Protein AF-A0A6B3GRC2-F1 (afdb_monomer_lite)

Foldseek 3Di:
DPDLDALQNCLVVVLVVVLVVVLVVPPLPPPDDDPVVSVVVSVVSSVVQVPDPVSVVVSCVVRNQDALLLVLLQLLPLVSVCVVCPVNDDSVRSNVSSPVSPQADNVRDGDDDPVVVLSNLVSCSRNDDRPDPPPPPPCPPCVVPDDCPVVDDPPDQPPVNVVVVVVVVLLADQAEEAEQLLADDLSNLVSVLVRDVNHHYHYYHDVVPHPDPDSPSSVVSNCVSPDDDDDDDDDDDDDPPDDD

pLDDT: mean 82.08, std 15.94, range [36.19, 97.0]

Sequence (244 aa):
LGGTAPVNLLRPRARKLLLDALWSKSSGRGRYTDPELIAELRSSFDEDVSTETPFLEFLDAWWPELTPRRVLAAMADERRLGRWSRRILNQGETRRLARSLKRLDAEGNGPLSVHDVALLDELQALLGTPNRPKRKREADPLDQLTGLEELMPQREETQWERAERLAAERTEYAHVIVDEAQDLTPMQWRMVGRRGRHATWTIVGDPAQSSWSDPDEAAAARDEALGSRPRRRFTLTVNYRNPA

Radius of gyration: 26.16 Å; chains: 1; bounding box: 57×46×80 Å

Secondary structure (DSSP, 8-state):
--S---GGGGHHHHHHHHHHHHHHHTT-TTT---HHHHHHHHHHHHHHHHH-HHHHHHHHHHSPPP-HHHHHHHTTSHHHHHHHTTTTS-HHHHHHHHHHHTTS-TTS-SPPPHHHHHHHHHHHHHH----PPP------TTTTS-S-TTTS------HHHHHHHHHHH----SEEEESSGGG--HHHHHHHHHH-TT-EEEE---GGG--SS-HHHHHHHHHHHHTT------------SS--

Structure (mmCIF, N/CA/C/O backbone):
data_AF-A0A6B3GRC2-F1
#
_entry.id   AF-A0A6B3GRC2-F1
#
loop_
_atom_site.group_PDB
_atom_site.id
_atom_site.type_symbol
_atom_site.label_atom_id
_atom_site.label_alt_id
_atom_site.label_comp_id
_atom_site.label_asym_id
_atom_site.label_entity_id
_atom_site.label_seq_id
_atom_site.pdbx_PDB_ins_code
_atom_site.Cartn_x
_atom_site.Cartn_y
_atom_site.Cartn_z
_atom_site.occupancy
_atom_site.B_iso_or_equiv
_atom_site.auth_seq_id
_atom_site.auth_comp_id
_atom_site.auth_asym_id
_atom_site.auth_atom_id
_atom_site.pdbx_PDB_model_num
ATOM 1 N N . LEU A 1 1 ? -15.995 12.902 4.299 1.00 40.06 1 LEU A N 1
ATOM 2 C CA . LEU A 1 1 ? -14.673 12.409 4.758 1.00 40.06 1 LEU A CA 1
ATOM 3 C C . LEU A 1 1 ? -13.681 12.450 3.589 1.00 40.06 1 LEU A C 1
ATOM 5 O O . LEU A 1 1 ? -13.142 11.427 3.197 1.00 40.06 1 LEU A O 1
ATOM 9 N N . GLY A 1 2 ? -13.500 13.630 2.984 1.00 36.19 2 GLY A N 1
ATOM 10 C CA . GLY A 1 2 ? -12.558 13.847 1.884 1.00 36.19 2 GLY A CA 1
ATOM 11 C C . GLY A 1 2 ? -11.273 14.425 2.454 1.00 36.19 2 GLY A C 1
ATOM 12 O O . GLY A 1 2 ? -11.211 15.608 2.761 1.00 36.19 2 GLY A O 1
ATOM 13 N N . GLY A 1 3 ? -10.296 13.564 2.689 1.00 42.50 3 GLY A N 1
ATOM 14 C CA . GLY A 1 3 ? -8.992 13.924 3.225 1.00 42.50 3 GLY A CA 1
ATOM 15 C C . GLY A 1 3 ? -8.210 12.640 3.417 1.00 42.50 3 GLY A C 1
ATOM 16 O O . GLY A 1 3 ? -8.618 11.794 4.207 1.00 42.50 3 GLY A O 1
ATOM 17 N N . THR A 1 4 ? -7.137 12.478 2.649 1.00 60.50 4 THR A N 1
ATOM 18 C CA . THR A 1 4 ? -6.233 11.319 2.571 1.00 60.50 4 THR A CA 1
ATOM 19 C C . THR A 1 4 ? -5.402 11.148 3.847 1.00 60.50 4 THR A C 1
ATOM 21 O O . THR A 1 4 ? -4.180 11.054 3.803 1.00 60.50 4 THR A O 1
ATOM 24 N N . ALA A 1 5 ? -6.049 11.192 5.010 1.00 63.53 5 ALA A N 1
ATOM 25 C CA . ALA A 1 5 ? -5.417 10.887 6.278 1.00 63.53 5 ALA A CA 1
ATOM 26 C C . ALA A 1 5 ? -5.331 9.358 6.416 1.00 63.53 5 ALA A C 1
ATOM 28 O O . ALA A 1 5 ? -6.357 8.689 6.256 1.00 63.53 5 ALA A O 1
ATOM 29 N N . PRO A 1 6 ? -4.144 8.805 6.710 1.00 75.06 6 PRO A N 1
ATOM 30 C CA . PRO A 1 6 ? -3.978 7.374 6.899 1.00 75.06 6 PRO A CA 1
ATOM 31 C C . PRO A 1 6 ? -4.922 6.807 7.964 1.00 75.06 6 PRO A C 1
ATOM 33 O O . PRO A 1 6 ? -5.158 7.439 8.998 1.00 75.06 6 PRO A O 1
ATOM 36 N N . VAL A 1 7 ? -5.455 5.608 7.719 1.00 79.94 7 VAL A N 1
ATOM 37 C CA . VAL A 1 7 ? -6.526 4.997 8.534 1.00 79.94 7 VAL A CA 1
ATOM 38 C C . VAL A 1 7 ? -6.147 4.888 10.015 1.00 79.94 7 VAL A C 1
ATOM 40 O O . VAL A 1 7 ? -6.954 5.214 10.889 1.00 79.94 7 VAL A O 1
ATOM 43 N N . ASN A 1 8 ?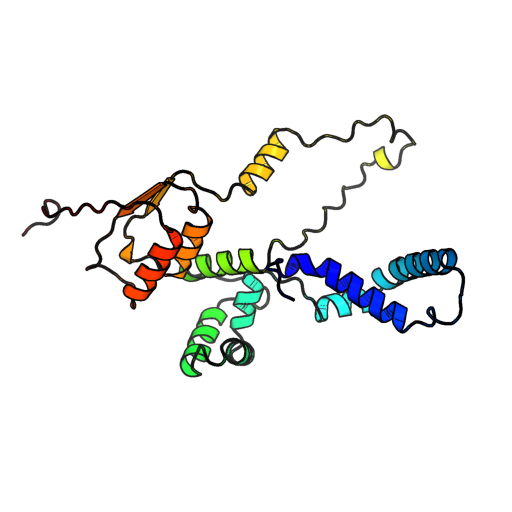 -4.909 4.492 10.316 1.00 80.62 8 ASN A N 1
ATOM 44 C CA . ASN A 1 8 ? -4.446 4.338 11.695 1.00 80.62 8 ASN A CA 1
ATOM 45 C C . ASN A 1 8 ? -4.304 5.689 12.415 1.00 80.62 8 ASN A C 1
ATOM 47 O O . ASN A 1 8 ? -4.577 5.782 13.611 1.00 80.62 8 ASN A O 1
ATOM 51 N N . LEU A 1 9 ? -3.971 6.762 11.690 1.00 76.88 9 LEU A N 1
ATOM 52 C CA . LEU A 1 9 ? -3.858 8.112 12.258 1.00 76.88 9 LEU A CA 1
ATOM 53 C C . LEU A 1 9 ? -5.219 8.722 12.625 1.00 76.88 9 LEU A C 1
ATOM 55 O O . LEU A 1 9 ? -5.281 9.711 13.355 1.00 76.88 9 LEU A O 1
ATOM 59 N N . LEU A 1 10 ? -6.322 8.135 12.154 1.00 83.19 10 LEU A N 1
ATOM 60 C CA . LEU A 1 10 ? -7.673 8.564 12.507 1.00 83.19 10 LEU A CA 1
ATOM 61 C C . LEU A 1 10 ? -8.184 7.943 13.812 1.00 83.19 10 LEU A C 1
ATOM 63 O O . LEU A 1 10 ? -9.172 8.440 14.352 1.00 83.19 10 LEU A O 1
ATOM 67 N N . ARG A 1 11 ? -7.509 6.931 14.374 1.00 82.62 11 ARG A N 1
ATOM 68 C CA . ARG A 1 11 ? -7.945 6.263 15.612 1.00 82.62 11 ARG A CA 1
ATOM 69 C C . ARG A 1 11 ? -8.095 7.221 16.811 1.00 82.62 11 ARG A C 1
ATOM 71 O O . ARG A 1 11 ? -9.126 7.146 17.478 1.00 82.62 11 ARG A O 1
ATOM 78 N N . PRO A 1 12 ? -7.185 8.185 17.072 1.00 83.94 12 PRO A N 1
ATOM 79 C CA . PRO A 1 12 ? -7.397 9.187 18.124 1.00 83.94 12 PRO A CA 1
ATOM 80 C C . PRO A 1 12 ? -8.629 10.072 17.883 1.00 83.94 12 PRO A C 1
ATOM 82 O O . PRO A 1 12 ? -9.329 10.436 18.826 1.00 83.94 12 PRO A O 1
ATOM 85 N N . ARG A 1 13 ? -8.941 10.388 16.617 1.00 85.25 13 ARG A N 1
ATOM 86 C CA . ARG A 1 13 ? -10.167 11.125 16.266 1.00 85.25 13 ARG A CA 1
ATOM 87 C C . ARG A 1 13 ? -11.411 10.270 16.490 1.00 85.25 13 ARG A C 1
ATOM 89 O O . ARG A 1 13 ? -12.391 10.782 17.016 1.00 85.25 13 ARG A O 1
ATOM 96 N N . ALA A 1 14 ? -11.362 8.985 16.139 1.00 86.31 14 ALA A N 1
ATOM 97 C CA . ALA A 1 14 ? -12.436 8.033 16.407 1.00 86.31 14 ALA A CA 1
ATOM 98 C C . ALA A 1 14 ? -12.705 7.901 17.918 1.00 86.31 14 ALA A C 1
ATOM 100 O O . ALA A 1 14 ? -13.857 7.995 18.335 1.00 86.31 14 ALA A O 1
ATOM 101 N N . ARG A 1 15 ? -11.647 7.803 18.741 1.00 87.81 15 ARG A N 1
ATOM 102 C CA . ARG A 1 15 ? -11.737 7.827 20.213 1.00 87.81 15 ARG A CA 1
ATOM 103 C C . ARG A 1 15 ? -12.457 9.082 20.710 1.00 87.81 15 ARG A C 1
ATOM 105 O O . ARG A 1 15 ? -13.411 8.964 21.470 1.00 87.81 15 ARG A O 1
ATOM 112 N N . LYS A 1 16 ? -12.048 10.267 20.241 1.00 87.19 16 LYS A N 1
ATOM 113 C CA . LYS A 1 16 ? -12.686 11.538 20.617 1.00 87.19 16 LYS A CA 1
ATOM 114 C C . LYS A 1 16 ? -14.167 11.589 20.223 1.00 87.19 16 LYS A C 1
ATOM 116 O O . LYS A 1 16 ? -14.993 11.991 21.027 1.00 87.19 16 LYS A O 1
ATOM 121 N N . LEU A 1 17 ? -14.518 11.142 19.015 1.00 89.06 17 LEU A N 1
ATOM 122 C CA . LEU A 1 17 ? -15.912 11.119 18.556 1.00 89.06 17 LEU A CA 1
ATOM 123 C C . LEU A 1 17 ? -16.797 10.184 19.391 1.00 89.06 17 LEU A C 1
ATOM 125 O O . LEU A 1 17 ? -17.964 10.499 19.615 1.00 89.06 17 LEU A O 1
ATOM 129 N N . LEU A 1 18 ? -16.259 9.050 19.849 1.00 90.00 18 LEU A N 1
ATOM 130 C CA . LEU A 1 18 ? -16.986 8.158 20.752 1.00 90.00 18 LEU A CA 1
ATOM 131 C C . LEU A 1 18 ? -17.213 8.794 22.119 1.00 90.00 18 LEU A C 1
ATOM 133 O O . LEU A 1 18 ? -18.334 8.736 22.613 1.00 90.00 18 LEU A O 1
ATOM 137 N N . LEU A 1 19 ? -16.193 9.431 22.697 1.00 89.69 19 LEU A N 1
ATOM 138 C CA . LEU A 1 19 ? -16.334 10.157 23.962 1.00 89.69 19 LEU A CA 1
ATOM 139 C C . LEU A 1 19 ? -17.368 11.282 23.844 1.00 89.69 19 LEU A C 1
ATOM 141 O O . LEU A 1 19 ? -18.280 11.360 24.660 1.00 89.69 19 LEU A O 1
ATOM 145 N N . ASP A 1 20 ? -17.326 12.060 22.760 1.00 87.62 20 ASP A N 1
ATOM 146 C CA . ASP A 1 20 ? -18.312 13.110 22.482 1.00 87.62 20 ASP A CA 1
ATOM 147 C C . ASP A 1 20 ? -19.741 12.546 22.367 1.00 87.62 20 ASP A C 1
ATOM 149 O O . ASP A 1 20 ? -20.701 13.133 22.878 1.00 87.62 20 ASP A O 1
ATOM 153 N N . ALA A 1 21 ? -19.900 11.393 21.709 1.00 88.94 21 ALA A N 1
ATOM 154 C CA . ALA A 1 21 ? -21.187 10.720 21.575 1.00 88.94 21 ALA A CA 1
ATOM 155 C C . ALA A 1 21 ? -21.693 10.177 22.921 1.00 88.94 21 ALA A C 1
ATOM 157 O O . ALA A 1 21 ? -22.872 10.356 23.236 1.00 88.94 21 ALA A O 1
ATOM 158 N N . LEU A 1 22 ? -20.820 9.565 23.724 1.00 89.38 22 LEU A N 1
ATOM 159 C CA . LEU A 1 22 ? -21.149 9.074 25.061 1.00 89.38 22 LEU A CA 1
ATOM 160 C C . LEU A 1 22 ? -21.523 10.231 25.990 1.00 89.38 22 LEU A C 1
ATOM 162 O O . LEU A 1 22 ? -22.588 10.172 26.596 1.00 89.38 22 LEU A O 1
ATOM 166 N N . TRP A 1 23 ? -20.747 11.319 25.992 1.00 85.69 23 TRP A N 1
ATOM 167 C CA . TRP A 1 23 ? -21.042 12.553 26.728 1.00 85.69 23 TRP A CA 1
ATOM 168 C C . TRP A 1 23 ? -22.410 13.139 26.358 1.00 85.69 23 TRP A C 1
ATOM 170 O O . TRP A 1 23 ? -23.197 13.553 27.209 1.00 85.69 23 TRP A O 1
ATOM 180 N N . SER A 1 24 ? -22.749 13.131 25.063 1.00 84.31 24 SER A N 1
ATOM 181 C CA . SER A 1 24 ? -24.056 13.610 24.599 1.00 84.31 24 SER A CA 1
ATOM 182 C C . SER A 1 24 ? -25.233 12.778 25.126 1.00 84.31 24 SER A C 1
ATOM 184 O O . SER A 1 24 ? -26.350 13.290 25.222 1.00 84.31 24 SER A O 1
ATOM 186 N N . LYS A 1 25 ? -24.991 11.504 25.457 1.00 85.50 25 LYS A N 1
ATOM 187 C CA . LYS A 1 25 ? -25.981 10.570 26.006 1.00 85.50 25 LYS A CA 1
ATOM 188 C C . LYS A 1 25 ? -25.972 10.552 27.534 1.00 85.50 25 LYS A C 1
ATOM 190 O O . LYS A 1 25 ? -27.028 10.339 28.129 1.00 85.50 25 LYS A O 1
ATOM 195 N N . SER A 1 26 ? -24.831 10.804 28.170 1.00 78.00 26 SER A N 1
ATOM 196 C CA . SER A 1 26 ? -24.662 10.787 29.621 1.00 78.00 26 SER A CA 1
ATOM 197 C C . SER A 1 26 ? -25.087 12.111 30.260 1.00 78.00 26 SER A C 1
ATOM 199 O O . SER A 1 26 ? -24.274 12.870 30.751 1.00 78.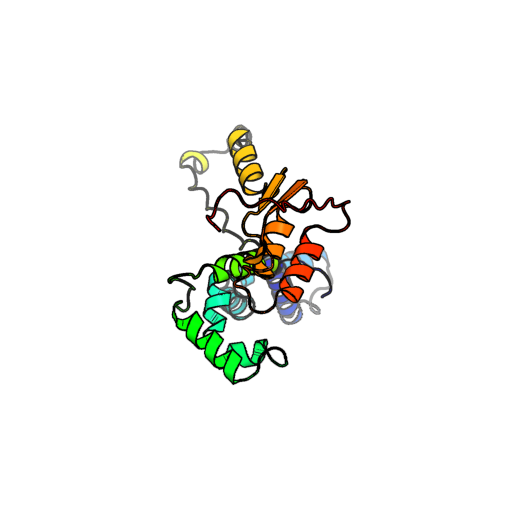00 26 SER A O 1
ATOM 201 N N . SER A 1 27 ? -26.393 12.390 30.317 1.00 62.94 27 SER A N 1
ATOM 202 C CA . SER A 1 27 ? -27.045 13.327 31.270 1.00 62.94 27 SER A CA 1
ATOM 203 C C . SER A 1 27 ? -26.518 14.779 31.450 1.00 62.94 27 SER A C 1
ATOM 205 O O . SER A 1 27 ? -27.144 15.543 32.183 1.00 62.94 27 SER A O 1
ATOM 207 N N . GLY A 1 28 ? -25.443 15.216 30.788 1.00 59.12 28 GLY A N 1
ATOM 208 C CA . GLY A 1 28 ? -24.713 16.447 31.117 1.00 59.12 28 GLY A CA 1
ATOM 209 C C . GLY A 1 28 ? -25.164 17.692 30.357 1.00 59.12 28 GLY A C 1
ATOM 210 O O . GLY A 1 28 ? -24.891 18.806 30.786 1.00 59.12 28 GLY A O 1
ATOM 211 N N . ARG A 1 29 ? -25.905 17.543 29.253 1.00 54.72 29 ARG A N 1
ATOM 212 C CA . ARG A 1 29 ? -26.278 18.689 28.402 1.00 54.72 29 ARG A CA 1
ATOM 213 C C . ARG A 1 29 ? -27.421 19.557 28.938 1.00 54.72 29 ARG A C 1
ATOM 215 O O . ARG A 1 29 ? -27.651 20.624 28.385 1.00 54.72 29 ARG A O 1
ATOM 222 N N . GLY A 1 30 ? -28.154 19.090 29.951 1.00 58.47 30 GLY A N 1
ATOM 223 C CA . GLY A 1 30 ? -29.383 19.748 30.421 1.00 58.47 30 GLY A CA 1
ATOM 224 C C . GLY A 1 30 ? -29.454 20.054 31.917 1.00 58.47 30 GLY A C 1
ATOM 225 O O . GLY A 1 30 ? -30.460 20.602 32.349 1.00 58.47 30 GLY A O 1
ATOM 226 N N . ARG A 1 31 ? -28.442 19.684 32.716 1.00 63.00 31 ARG A N 1
ATOM 227 C CA . ARG A 1 31 ? -28.452 19.888 34.181 1.00 63.00 31 ARG A CA 1
ATOM 228 C C . ARG A 1 31 ? -27.581 21.043 34.668 1.00 63.00 31 ARG A C 1
ATOM 230 O O . ARG A 1 31 ? -27.813 21.523 35.770 1.00 63.00 31 ARG A O 1
ATOM 237 N N . TYR A 1 32 ? -26.614 21.482 33.869 1.00 68.62 32 TYR A N 1
ATOM 238 C CA . TYR A 1 32 ? -25.648 22.507 34.252 1.00 68.62 32 TYR A CA 1
ATOM 239 C C . TYR A 1 32 ? -25.655 23.622 33.211 1.00 68.62 32 TYR A C 1
ATOM 241 O O . TYR A 1 32 ? -25.681 23.351 32.012 1.00 68.62 32 TYR A O 1
ATOM 249 N N . THR A 1 33 ? -25.669 24.866 33.679 1.00 73.88 33 THR A N 1
ATOM 250 C CA . THR A 1 33 ? -25.708 26.069 32.830 1.00 73.88 33 THR A CA 1
ATOM 251 C C . THR A 1 33 ? -24.341 26.747 32.741 1.00 73.88 33 THR A C 1
ATOM 253 O O . THR A 1 33 ? -24.118 27.537 31.829 1.00 73.88 33 THR A O 1
ATOM 256 N N . ASP A 1 34 ? -23.445 26.438 33.683 1.00 82.44 34 ASP A N 1
ATOM 257 C CA . ASP A 1 34 ? -22.111 27.022 33.790 1.00 82.44 34 ASP A CA 1
ATOM 258 C C . ASP A 1 34 ? -21.122 26.341 32.819 1.00 82.44 34 ASP A C 1
ATOM 260 O O . ASP A 1 34 ? -20.887 25.132 32.937 1.00 82.44 34 ASP A O 1
ATOM 264 N N . PRO A 1 35 ? -20.543 27.081 31.852 1.00 81.38 35 PRO A N 1
ATOM 265 C CA . PRO A 1 35 ? -19.579 26.545 30.896 1.00 81.38 35 PRO A CA 1
ATOM 266 C C . PRO A 1 35 ? -18.305 25.961 31.520 1.00 81.38 35 PRO A C 1
ATOM 268 O O . PRO A 1 35 ? -17.781 24.987 30.974 1.00 81.38 35 PRO A O 1
ATOM 271 N N . GLU A 1 36 ? -17.803 26.523 32.624 1.00 83.44 36 GLU A N 1
ATOM 272 C CA . GLU A 1 36 ? -16.553 26.060 33.250 1.00 83.44 36 GLU A CA 1
ATOM 273 C C . GLU A 1 36 ? -16.757 24.698 33.916 1.00 83.44 36 GLU A C 1
ATOM 275 O O . GLU A 1 36 ? -16.016 23.750 33.648 1.00 83.44 36 GLU A O 1
ATOM 280 N N . LEU A 1 37 ? -17.853 24.561 34.664 1.00 81.06 37 LEU A N 1
ATOM 281 C CA . LEU A 1 37 ? -18.244 23.303 35.295 1.00 81.06 37 LEU A CA 1
ATOM 282 C C . LEU A 1 37 ? -18.497 22.193 34.260 1.00 81.06 37 LEU A C 1
ATOM 284 O O . LEU A 1 37 ? -18.131 21.039 34.473 1.00 81.06 37 LEU A O 1
ATOM 288 N N . ILE A 1 38 ? -19.094 22.523 33.108 1.00 81.69 38 ILE A N 1
ATOM 289 C CA . ILE A 1 38 ? -19.294 21.559 32.011 1.00 81.69 38 ILE A CA 1
ATOM 290 C C . ILE A 1 38 ? -17.951 21.075 31.451 1.00 81.69 38 ILE A C 1
ATOM 292 O O . ILE A 1 38 ? -17.825 19.897 31.107 1.00 81.69 38 ILE A O 1
ATOM 296 N N . ALA A 1 39 ? -16.963 21.963 31.326 1.00 82.81 39 ALA A N 1
ATOM 297 C CA . ALA A 1 39 ? -15.644 21.609 30.817 1.00 82.81 39 ALA A CA 1
ATOM 298 C C . ALA A 1 39 ? -14.882 20.701 31.795 1.00 82.81 39 ALA A C 1
ATOM 300 O O . ALA A 1 39 ? -14.308 19.701 31.362 1.00 82.81 39 ALA A O 1
ATOM 301 N N . GLU A 1 40 ? -14.935 21.000 33.093 1.00 84.19 40 GLU A N 1
ATOM 302 C CA . GLU A 1 40 ? -14.314 20.186 34.143 1.00 84.19 40 GLU A CA 1
ATOM 303 C C . GLU A 1 40 ? -14.948 18.790 34.228 1.00 84.19 40 GLU A C 1
ATOM 305 O O . GLU A 1 40 ? -14.246 17.779 34.148 1.00 84.19 40 GLU A O 1
ATOM 310 N N . LEU A 1 41 ? -16.285 18.716 34.266 1.00 83.94 41 LEU A N 1
ATOM 311 C CA . LEU A 1 41 ? -17.014 17.444 34.275 1.00 83.94 41 LEU A CA 1
ATOM 312 C C . LEU A 1 41 ? -16.737 16.611 33.022 1.00 83.94 41 LEU A C 1
ATOM 314 O O . LEU A 1 41 ? -16.625 15.390 33.106 1.00 83.94 41 LEU A O 1
ATOM 318 N N . ARG A 1 42 ? -16.616 17.257 31.857 1.00 84.00 42 ARG A N 1
ATOM 319 C CA . ARG A 1 42 ? -16.249 16.567 30.618 1.00 84.00 42 ARG A CA 1
ATOM 320 C C . ARG A 1 42 ? -14.828 16.018 30.683 1.00 84.00 42 ARG A C 1
ATOM 322 O O . ARG A 1 42 ? -14.611 14.902 30.233 1.00 84.00 42 ARG A O 1
ATOM 329 N N . SER A 1 43 ? -13.880 16.777 31.230 1.00 85.06 43 SER A N 1
ATOM 330 C CA . SER A 1 43 ? -12.498 16.317 31.380 1.00 85.06 43 SER A CA 1
ATOM 331 C C . SER A 1 43 ? -12.413 15.089 32.287 1.00 85.06 43 SER A C 1
ATOM 333 O O . SER A 1 43 ? -11.795 14.101 31.903 1.00 85.06 43 SER A O 1
ATOM 335 N N . SER A 1 44 ? -13.079 15.126 33.446 1.00 85.31 44 SER A N 1
ATOM 336 C CA . SER A 1 44 ? -13.149 13.982 34.367 1.00 85.31 44 SER A CA 1
ATOM 337 C C . SER A 1 44 ? -13.839 12.778 33.718 1.00 85.31 44 SER A C 1
ATOM 339 O O . SER A 1 44 ? -13.316 11.670 33.772 1.00 85.31 44 SER A O 1
ATOM 341 N N . PHE A 1 45 ? -14.957 12.994 33.018 1.00 87.56 45 PHE A N 1
ATOM 342 C CA . PHE A 1 45 ? -15.648 11.932 32.286 1.00 87.56 45 PHE A CA 1
ATOM 343 C C . PHE A 1 45 ? -14.764 11.280 31.215 1.00 87.56 45 PHE A C 1
ATOM 345 O O . PHE A 1 45 ? -14.753 10.056 31.085 1.00 87.56 45 PHE A O 1
ATOM 352 N N . ASP A 1 46 ? -14.038 12.084 30.435 1.00 87.31 46 ASP A N 1
ATOM 353 C CA . ASP A 1 46 ? -13.140 11.586 29.395 1.00 87.31 46 ASP A CA 1
ATOM 354 C C . ASP A 1 46 ? -11.986 10.771 30.005 1.00 87.31 46 ASP A C 1
ATOM 356 O O . ASP A 1 46 ? -11.592 9.752 29.434 1.00 87.31 46 ASP A O 1
ATOM 360 N N . GLU A 1 47 ? -11.448 11.178 31.156 1.00 86.56 47 GLU A N 1
ATOM 361 C CA . GLU A 1 47 ? -10.403 10.437 31.869 1.00 86.56 47 GLU A CA 1
ATOM 362 C C . GLU A 1 47 ? -10.911 9.073 32.355 1.00 86.56 47 GLU A C 1
ATOM 364 O O . GLU A 1 47 ? -10.332 8.044 31.990 1.00 86.56 47 GLU A O 1
ATOM 369 N N . ASP A 1 48 ? -12.047 9.056 33.055 1.00 87.00 48 ASP A N 1
ATOM 370 C CA . ASP A 1 48 ? -12.651 7.840 33.602 1.00 87.00 48 ASP A CA 1
ATOM 371 C C . ASP A 1 48 ? -13.009 6.857 32.481 1.00 87.00 48 ASP A C 1
ATOM 373 O O . ASP A 1 48 ? -12.458 5.759 32.382 1.00 87.00 48 ASP A O 1
ATOM 377 N N . VAL A 1 49 ? -13.870 7.279 31.549 1.00 88.25 49 VAL A N 1
ATOM 378 C CA . VAL A 1 49 ? -14.419 6.401 30.503 1.00 88.25 49 VAL A CA 1
ATOM 379 C C . VAL A 1 49 ? -13.337 5.891 29.564 1.00 88.25 49 VAL A C 1
ATOM 381 O O . VAL A 1 49 ? -13.436 4.785 29.037 1.00 88.25 49 VAL A O 1
ATOM 384 N N . SER A 1 50 ? -12.292 6.677 29.318 1.00 87.12 50 SER A N 1
ATOM 385 C CA . SER A 1 50 ? -11.301 6.297 28.320 1.00 87.12 50 SER A CA 1
ATOM 386 C C . SER A 1 50 ? -10.264 5.279 28.809 1.00 87.12 50 SER A C 1
ATOM 388 O O . SER A 1 50 ? -9.494 4.766 27.986 1.00 87.12 50 SER A O 1
ATOM 390 N N . THR A 1 51 ? -10.254 4.975 30.110 1.00 88.75 51 THR A N 1
ATOM 391 C CA . THR A 1 51 ? -9.463 3.890 30.715 1.00 88.75 51 THR A CA 1
ATOM 392 C C . THR A 1 51 ? -10.280 2.619 30.957 1.00 88.75 51 THR A C 1
ATOM 394 O O . THR A 1 51 ? -9.701 1.549 31.146 1.00 88.75 51 THR A O 1
ATOM 397 N N . GLU A 1 52 ? -11.609 2.711 30.872 1.00 91.31 52 GLU A N 1
ATOM 398 C CA . GLU A 1 52 ? -12.515 1.586 31.073 1.00 91.31 52 GLU A CA 1
ATOM 399 C C . GLU A 1 52 ? -12.299 0.469 30.044 1.00 91.31 52 GLU A C 1
ATOM 401 O O . GLU A 1 52 ? -12.244 0.691 28.829 1.00 91.31 52 GLU A O 1
ATOM 406 N N . THR A 1 53 ? -12.248 -0.772 30.534 1.00 92.00 53 THR A N 1
ATOM 407 C CA . THR A 1 53 ? -12.032 -1.955 29.681 1.00 92.00 53 THR A CA 1
ATOM 408 C C . THR A 1 53 ? -13.122 -2.098 28.608 1.00 92.00 53 THR A C 1
ATOM 410 O O . THR A 1 53 ? -12.762 -2.238 27.438 1.00 92.00 53 THR A O 1
ATOM 413 N N . PRO A 1 54 ? -14.431 -1.954 28.920 1.00 93.38 54 PRO A N 1
ATOM 414 C CA . PRO A 1 54 ? -15.480 -2.020 27.900 1.00 93.38 54 PRO A CA 1
ATOM 415 C C . PRO A 1 54 ? -15.340 -0.963 26.797 1.00 93.38 54 PRO A C 1
ATOM 417 O O . PRO A 1 54 ? -15.679 -1.221 25.641 1.00 93.38 54 PRO A O 1
ATOM 420 N N . PHE A 1 55 ? -14.836 0.230 27.131 1.00 91.56 55 PHE A N 1
ATOM 421 C CA . PHE A 1 55 ? -14.603 1.285 26.146 1.00 91.56 55 PHE A CA 1
ATOM 422 C C . PHE A 1 55 ? -13.441 0.929 25.216 1.00 91.56 55 PHE A C 1
ATOM 424 O O . PHE A 1 55 ? -13.564 1.075 23.998 1.00 91.56 55 PHE A O 1
ATOM 431 N N . LEU A 1 56 ? -12.330 0.437 25.773 1.00 89.56 56 LEU A N 1
ATOM 432 C CA . LEU A 1 56 ? -11.165 0.009 24.998 1.00 89.56 56 LEU A CA 1
ATOM 433 C C . LEU A 1 56 ? -11.501 -1.177 24.082 1.00 89.56 56 LEU A C 1
ATOM 435 O O . LEU A 1 56 ? -11.200 -1.117 22.892 1.00 89.56 56 LEU A O 1
ATOM 439 N N . GLU A 1 57 ? -12.204 -2.192 24.592 1.00 91.50 57 GLU A N 1
ATOM 440 C CA . GLU A 1 57 ? -12.661 -3.347 23.808 1.00 91.50 57 GLU A CA 1
ATOM 441 C C . GLU A 1 57 ? -13.600 -2.933 22.668 1.00 91.50 57 GLU A C 1
ATOM 443 O O . GLU A 1 57 ? -13.450 -3.389 21.530 1.00 91.50 57 GLU A O 1
ATOM 448 N N . PHE A 1 58 ? -14.544 -2.027 22.942 1.00 92.69 58 PHE A N 1
ATOM 449 C CA . PHE A 1 58 ? -15.423 -1.488 21.909 1.00 92.69 58 PHE A CA 1
ATOM 450 C C . PHE A 1 58 ? -14.639 -0.699 20.855 1.00 92.69 58 PHE A C 1
ATOM 452 O O . PHE A 1 58 ? -14.876 -0.868 19.657 1.00 92.69 58 PHE A O 1
ATOM 459 N N . LEU A 1 59 ? -13.695 0.149 21.277 1.00 89.88 59 LEU A N 1
ATOM 460 C CA . LEU A 1 59 ? -12.860 0.930 20.367 1.00 89.88 59 LEU A CA 1
ATOM 461 C C . LEU A 1 59 ? -12.002 0.020 19.478 1.00 89.88 59 LEU A C 1
ATOM 463 O O . LEU A 1 59 ? -11.902 0.285 18.283 1.00 89.88 59 LEU A O 1
ATOM 467 N N . ASP A 1 60 ? -11.428 -1.053 20.022 1.00 87.94 60 ASP A N 1
ATOM 468 C CA . ASP A 1 60 ? -10.655 -2.036 19.256 1.00 87.94 60 ASP A CA 1
ATOM 469 C C . ASP A 1 60 ? -11.513 -2.844 18.278 1.00 87.94 60 ASP A C 1
ATOM 471 O O . ASP A 1 60 ? -11.073 -3.137 17.164 1.00 87.94 60 ASP A O 1
ATOM 475 N N . ALA A 1 61 ? -12.751 -3.173 18.652 1.00 89.25 61 ALA A N 1
ATOM 476 C CA . ALA A 1 61 ? -13.686 -3.857 17.765 1.00 89.25 61 ALA A CA 1
ATOM 477 C C . ALA A 1 61 ? -14.213 -2.940 16.647 1.00 89.25 61 ALA A C 1
ATOM 479 O O . ALA A 1 61 ? -14.382 -3.380 15.507 1.00 89.25 61 ALA A O 1
ATOM 480 N N . TRP A 1 62 ? -14.480 -1.670 16.962 1.00 89.06 62 TRP A N 1
ATOM 481 C CA . TRP A 1 62 ? -15.048 -0.702 16.023 1.00 89.06 62 TRP A CA 1
ATOM 482 C C . TRP A 1 62 ? -13.996 -0.071 15.105 1.00 89.06 62 TRP A C 1
ATOM 484 O O . TRP A 1 62 ? -14.243 0.097 13.910 1.00 89.06 62 TRP A O 1
ATOM 494 N N . TRP A 1 63 ? -12.819 0.252 15.645 1.00 88.06 63 TRP A N 1
ATOM 495 C CA . TRP A 1 63 ? -11.693 0.846 14.924 1.00 88.06 63 TRP A CA 1
ATOM 496 C C . TRP A 1 63 ? -10.382 0.096 15.225 1.00 88.06 63 TRP A C 1
ATOM 498 O O . TRP A 1 63 ? -9.497 0.617 15.919 1.00 88.06 63 TRP A O 1
ATOM 508 N N . PRO A 1 64 ? -10.228 -1.134 14.699 1.00 85.12 64 PRO A N 1
ATOM 509 C CA . PRO A 1 64 ? -9.044 -1.942 14.952 1.00 85.12 64 PRO A CA 1
ATOM 510 C C . PRO A 1 64 ? -7.786 -1.276 14.396 1.00 85.12 64 PRO A C 1
ATOM 512 O O . PRO A 1 64 ? -7.802 -0.648 13.337 1.00 85.12 64 PRO A O 1
ATOM 515 N N . GLU A 1 65 ? -6.660 -1.464 15.082 1.00 81.69 65 GLU A N 1
ATOM 516 C CA . GLU A 1 65 ? -5.351 -1.139 14.516 1.00 81.69 65 GLU A CA 1
ATOM 517 C C . GLU A 1 65 ? -4.992 -2.143 13.417 1.00 81.69 65 GLU A C 1
ATOM 519 O O . GLU A 1 65 ? -4.850 -3.351 13.650 1.00 81.69 65 GLU A O 1
ATOM 524 N N . LEU A 1 66 ? -4.865 -1.634 12.192 1.00 86.81 66 LEU A N 1
ATOM 525 C CA . LEU A 1 66 ? -4.618 -2.445 11.009 1.00 86.81 66 LEU A CA 1
ATOM 526 C C . LEU A 1 66 ? -3.147 -2.370 10.618 1.00 86.81 66 LEU A C 1
ATOM 528 O O . LEU A 1 66 ? -2.576 -1.292 10.462 1.00 86.81 66 LEU A O 1
ATOM 532 N N . THR A 1 67 ? -2.544 -3.533 10.393 1.00 88.50 67 THR A N 1
ATOM 533 C CA . THR A 1 67 ? -1.227 -3.639 9.760 1.00 88.50 67 THR A CA 1
ATOM 534 C C . THR A 1 67 ? -1.396 -4.117 8.316 1.00 88.50 67 THR A C 1
ATOM 536 O O . THR A 1 67 ? -2.339 -4.866 8.034 1.00 88.50 67 THR A O 1
ATOM 539 N N . PRO A 1 68 ? -0.486 -3.755 7.390 1.00 91.06 68 PRO A N 1
ATOM 540 C CA . PRO A 1 68 ? -0.553 -4.218 6.002 1.00 91.06 68 PRO A CA 1
ATOM 541 C C . PRO A 1 68 ? -0.678 -5.741 5.877 1.00 91.06 68 PRO A C 1
ATOM 543 O O . PRO A 1 68 ? -1.482 -6.252 5.098 1.00 91.06 68 PRO A O 1
ATOM 546 N N . ARG A 1 69 ? 0.061 -6.479 6.714 1.00 92.44 69 ARG A N 1
ATOM 547 C CA . ARG A 1 69 ? 0.040 -7.947 6.726 1.00 92.44 69 ARG A CA 1
ATOM 548 C C . ARG A 1 69 ? -1.306 -8.510 7.177 1.00 92.44 69 ARG A C 1
ATOM 550 O O . ARG A 1 69 ? -1.813 -9.424 6.534 1.00 92.44 69 ARG A O 1
ATOM 557 N N . ARG A 1 70 ? -1.920 -7.936 8.219 1.00 91.94 70 ARG A N 1
ATOM 558 C CA . ARG A 1 70 ? -3.260 -8.341 8.679 1.00 91.94 70 ARG A CA 1
ATOM 559 C C . ARG A 1 70 ? -4.330 -8.067 7.629 1.00 91.94 70 ARG A C 1
ATOM 561 O O . ARG A 1 70 ? -5.273 -8.842 7.508 1.00 91.94 70 ARG A O 1
ATOM 568 N N . VAL A 1 71 ? -4.188 -6.996 6.846 1.00 92.50 71 VAL A N 1
ATOM 569 C CA . VAL A 1 71 ? -5.110 -6.722 5.735 1.00 92.50 71 VAL A CA 1
ATOM 570 C C . VAL A 1 71 ? -4.980 -7.784 4.641 1.00 92.50 71 VAL A C 1
ATOM 572 O O . VAL A 1 71 ? -6.002 -8.324 4.220 1.00 92.50 71 VAL A O 1
ATOM 575 N N . LEU A 1 72 ? -3.757 -8.155 4.242 1.00 93.12 72 LEU A N 1
ATOM 576 C CA . LEU A 1 72 ? -3.554 -9.259 3.293 1.00 93.12 72 LEU A CA 1
ATOM 577 C C . LEU A 1 72 ? -4.100 -10.590 3.824 1.00 93.12 72 LEU A C 1
ATOM 579 O O . LEU A 1 72 ? -4.779 -11.306 3.090 1.00 93.12 72 LEU A O 1
ATOM 583 N N . ALA A 1 73 ? -3.873 -10.902 5.100 1.00 93.81 73 ALA A N 1
ATOM 584 C CA . ALA A 1 73 ? -4.446 -12.085 5.739 1.00 93.81 73 ALA A CA 1
ATOM 585 C C . ALA A 1 73 ? -5.979 -12.074 5.717 1.00 93.81 73 ALA A C 1
ATOM 587 O O . ALA A 1 73 ? -6.616 -13.075 5.396 1.00 93.81 73 ALA A O 1
ATOM 588 N N . ALA A 1 74 ? -6.600 -10.924 5.985 1.00 93.25 74 ALA A N 1
ATOM 589 C CA . ALA A 1 74 ? -8.052 -10.801 5.971 1.00 93.25 74 ALA A CA 1
ATOM 590 C C . ALA A 1 74 ? -8.660 -11.009 4.569 1.00 93.25 74 ALA A C 1
ATOM 592 O O . ALA A 1 74 ? -9.822 -11.407 4.462 1.00 93.25 74 ALA A O 1
ATOM 593 N N . MET A 1 75 ? -7.883 -10.786 3.501 1.00 94.31 75 MET A N 1
ATOM 594 C CA . MET A 1 75 ? -8.274 -11.092 2.119 1.00 94.31 75 MET A CA 1
ATOM 595 C C . MET A 1 75 ? -8.241 -12.599 1.796 1.00 94.31 75 MET A C 1
ATOM 597 O O . MET A 1 75 ? -8.773 -13.000 0.762 1.00 94.31 75 MET A O 1
ATOM 601 N N . ALA A 1 76 ? -7.687 -13.451 2.669 1.00 94.62 76 ALA A N 1
ATOM 602 C CA . ALA A 1 76 ? -7.746 -14.909 2.516 1.00 94.62 76 ALA A CA 1
ATOM 603 C C . ALA A 1 76 ? -9.158 -15.490 2.758 1.00 94.62 76 ALA A C 1
ATOM 605 O O . ALA A 1 76 ? -9.456 -16.617 2.346 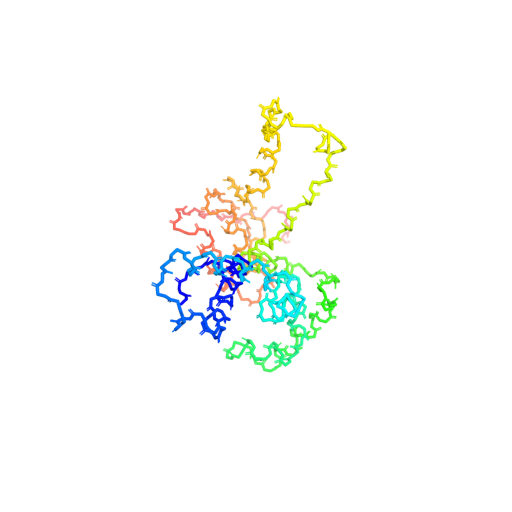1.00 94.62 76 ALA A O 1
ATOM 606 N N . ASP A 1 77 ? -10.051 -14.729 3.402 1.00 95.12 77 ASP A N 1
ATOM 607 C CA . ASP A 1 77 ? -11.468 -15.070 3.550 1.00 95.12 77 ASP A CA 1
ATOM 608 C C . ASP A 1 77 ? -12.239 -14.701 2.267 1.00 95.12 77 ASP A C 1
ATOM 610 O O . ASP A 1 77 ? -12.496 -13.528 1.988 1.00 95.12 77 ASP A O 1
ATOM 614 N N . GLU A 1 78 ? -12.657 -15.718 1.500 1.00 95.56 78 GLU A N 1
ATOM 615 C CA . GLU A 1 78 ? -13.395 -15.566 0.231 1.00 95.56 78 GLU A CA 1
ATOM 616 C C . GLU A 1 78 ? -14.667 -14.716 0.387 1.00 95.56 78 GLU A C 1
ATOM 618 O O . GLU A 1 78 ? -15.001 -13.936 -0.507 1.00 95.56 78 GLU A O 1
ATOM 623 N N . ARG A 1 79 ? -15.369 -14.805 1.527 1.00 94.69 79 ARG A N 1
ATOM 624 C CA . ARG A 1 79 ? -16.595 -14.025 1.759 1.00 94.69 79 ARG A CA 1
ATOM 625 C C . ARG A 1 79 ? -16.276 -12.557 2.005 1.00 94.69 79 ARG A C 1
ATOM 627 O O . ARG A 1 79 ? -17.007 -11.685 1.531 1.00 94.69 79 ARG A O 1
ATOM 634 N N . ARG A 1 80 ? -15.209 -12.255 2.751 1.00 94.44 80 ARG A N 1
ATOM 635 C CA . ARG A 1 80 ? -14.751 -10.867 2.949 1.00 94.44 80 ARG A CA 1
ATOM 636 C C . ARG A 1 80 ? -14.238 -10.283 1.643 1.00 94.44 80 ARG A C 1
ATOM 638 O O . ARG A 1 80 ? -14.744 -9.245 1.220 1.00 94.44 80 ARG A O 1
ATOM 645 N N . LEU A 1 81 ? -13.332 -10.990 0.970 1.00 95.75 81 LEU A N 1
ATOM 646 C CA . LEU A 1 81 ? -12.749 -10.543 -0.288 1.00 95.75 81 LEU A CA 1
ATOM 647 C C . LEU A 1 81 ? -13.818 -10.337 -1.364 1.00 95.75 81 LEU A C 1
ATOM 649 O O . LEU A 1 81 ? -13.790 -9.319 -2.047 1.00 95.75 81 LEU A O 1
ATOM 653 N N . GLY A 1 82 ? -14.799 -11.234 -1.485 1.00 95.81 82 GLY A N 1
ATOM 654 C CA . GLY A 1 82 ? -15.894 -11.083 -2.448 1.00 95.81 82 GLY A CA 1
ATOM 655 C C . GLY A 1 82 ? -16.769 -9.851 -2.190 1.00 95.81 82 GLY A C 1
ATOM 656 O O . GLY A 1 82 ? -17.255 -9.228 -3.132 1.00 95.81 82 GLY A O 1
ATOM 657 N N . ARG A 1 83 ? -16.934 -9.444 -0.923 1.00 95.31 83 ARG A N 1
ATOM 658 C CA . ARG A 1 83 ? -17.620 -8.185 -0.585 1.00 95.31 83 ARG A CA 1
ATOM 659 C C . ARG A 1 83 ? -16.783 -6.961 -0.954 1.00 95.31 83 ARG A C 1
ATOM 661 O O . ARG A 1 83 ? -17.341 -6.005 -1.483 1.00 95.31 83 ARG A O 1
ATOM 668 N N . TRP A 1 84 ? -15.476 -6.989 -0.692 1.00 93.69 84 TRP A N 1
ATOM 669 C CA . TRP A 1 84 ? -14.568 -5.862 -0.951 1.00 93.69 84 TRP A CA 1
ATOM 670 C C . TRP A 1 84 ? -14.244 -5.667 -2.432 1.00 93.69 84 TRP A C 1
ATOM 672 O O . TRP A 1 84 ? -14.139 -4.539 -2.896 1.00 93.69 84 TRP A O 1
ATOM 682 N N . SER A 1 85 ? -14.129 -6.761 -3.181 1.00 94.38 85 SER A N 1
ATOM 683 C CA . SER A 1 85 ? -13.784 -6.767 -4.609 1.00 94.38 85 SER A CA 1
ATOM 684 C C . SER A 1 85 ? -15.005 -6.736 -5.532 1.00 94.38 85 SER A C 1
ATOM 686 O O . SER A 1 85 ? -14.906 -7.037 -6.723 1.00 94.38 85 SER A O 1
ATOM 688 N N . ARG A 1 86 ? -16.182 -6.372 -5.006 1.00 93.56 86 ARG A N 1
ATOM 689 C CA . ARG A 1 86 ? -17.421 -6.333 -5.786 1.00 93.56 86 ARG A CA 1
ATOM 690 C C . ARG A 1 86 ? -17.258 -5.387 -6.981 1.00 93.56 86 ARG A C 1
ATOM 692 O O . ARG A 1 86 ? -16.912 -4.227 -6.796 1.00 93.56 86 ARG A O 1
ATOM 699 N N . ARG A 1 87 ? -17.592 -5.873 -8.185 1.00 92.62 87 ARG A N 1
ATOM 700 C CA . ARG A 1 87 ? -17.423 -5.176 -9.483 1.00 92.62 87 ARG A CA 1
ATOM 701 C C . ARG A 1 87 ? -15.971 -5.004 -9.950 1.00 92.62 87 ARG A C 1
ATOM 703 O O . ARG A 1 87 ? -15.763 -4.353 -10.964 1.00 92.62 87 ARG A O 1
ATOM 710 N N . ILE A 1 88 ? -15.007 -5.581 -9.237 1.00 93.88 88 ILE A N 1
ATOM 711 C CA . ILE A 1 88 ? -13.591 -5.591 -9.624 1.00 93.88 88 ILE A CA 1
ATOM 712 C C . ILE A 1 88 ? -13.185 -7.010 -10.018 1.00 93.88 88 ILE A C 1
ATOM 714 O O . ILE A 1 88 ? -12.687 -7.215 -11.114 1.00 93.88 88 ILE A O 1
ATOM 718 N N . LEU A 1 89 ? -13.447 -7.988 -9.144 1.00 94.62 89 LEU A N 1
ATOM 719 C CA . LEU A 1 89 ? -13.132 -9.396 -9.385 1.00 94.62 89 LEU A CA 1
ATOM 720 C C . LEU A 1 89 ? -14.406 -10.209 -9.606 1.00 94.62 89 LEU A C 1
ATOM 722 O O . LEU A 1 89 ? -15.432 -9.986 -8.951 1.00 94.62 89 LEU A O 1
ATOM 726 N N . ASN A 1 90 ? -14.328 -11.196 -10.496 1.00 95.44 90 ASN A N 1
ATOM 727 C CA . ASN A 1 90 ? -15.349 -12.234 -10.587 1.00 95.44 90 ASN A CA 1
ATOM 728 C C . ASN A 1 90 ? -15.163 -13.293 -9.484 1.00 95.44 90 ASN A C 1
ATOM 730 O O . ASN A 1 90 ? -14.124 -13.386 -8.832 1.00 95.44 90 ASN A O 1
ATOM 734 N N . GLN A 1 91 ? -16.172 -14.146 -9.286 1.00 94.69 91 GLN A N 1
ATOM 735 C CA . GLN A 1 91 ? -16.155 -15.152 -8.218 1.00 94.69 91 GLN A CA 1
ATOM 736 C C . GLN A 1 91 ? -14.973 -16.139 -8.331 1.00 94.69 91 GLN A C 1
ATOM 738 O O . GLN A 1 91 ? -14.428 -16.577 -7.316 1.00 94.69 91 GLN A O 1
ATOM 743 N N . GLY A 1 92 ? -14.567 -16.495 -9.554 1.00 96.62 92 GLY A N 1
ATOM 744 C CA . GLY A 1 92 ? -13.437 -17.393 -9.795 1.00 96.62 92 GLY A CA 1
ATOM 745 C C . GLY A 1 92 ? -12.097 -16.760 -9.417 1.00 96.62 92 GLY A C 1
ATOM 746 O O . GLY A 1 92 ? -11.253 -17.408 -8.799 1.00 96.62 92 GLY A O 1
ATOM 747 N N . GLU A 1 93 ? -11.906 -15.483 -9.737 1.00 96.00 93 GLU A N 1
ATOM 748 C CA . GLU A 1 93 ? -10.742 -14.685 -9.340 1.00 96.00 93 GLU A CA 1
ATOM 749 C C . GLU A 1 93 ? -10.683 -14.474 -7.834 1.00 96.00 93 GLU A C 1
ATOM 751 O O . GLU A 1 93 ? -9.647 -14.759 -7.238 1.00 96.00 93 GLU A O 1
ATOM 756 N N . THR A 1 94 ? -11.798 -14.083 -7.204 1.00 97.00 94 THR A N 1
ATOM 757 C CA . THR A 1 94 ? -11.895 -13.958 -5.743 1.00 97.00 94 THR A CA 1
ATOM 758 C C . THR A 1 94 ? -11.446 -15.248 -5.065 1.00 97.00 94 THR A C 1
ATOM 760 O O . THR A 1 94 ? -10.619 -15.216 -4.157 1.00 97.00 94 THR A O 1
ATOM 763 N N . ARG A 1 95 ? -11.933 -16.405 -5.529 1.00 96.75 95 ARG A N 1
ATOM 764 C CA . ARG A 1 95 ? -11.560 -17.702 -4.958 1.00 96.75 95 ARG A CA 1
ATOM 765 C C . ARG A 1 95 ? -10.083 -18.032 -5.160 1.00 96.75 95 ARG A C 1
ATOM 767 O O . ARG A 1 95 ? -9.448 -18.543 -4.239 1.00 96.75 95 ARG A O 1
ATOM 774 N N . ARG A 1 96 ? -9.533 -17.774 -6.352 1.00 96.62 96 ARG A N 1
ATOM 775 C CA . ARG A 1 96 ? -8.110 -18.012 -6.651 1.00 96.62 96 ARG A CA 1
ATOM 776 C C . ARG A 1 96 ? -7.206 -17.131 -5.789 1.00 96.62 96 ARG A C 1
ATOM 778 O O . ARG A 1 96 ? -6.264 -17.649 -5.195 1.00 96.62 96 ARG A O 1
ATOM 785 N N . LEU A 1 97 ? -7.534 -15.846 -5.665 1.00 94.88 97 LEU A N 1
ATOM 786 C CA . LEU A 1 97 ? -6.787 -14.889 -4.852 1.00 94.88 97 LEU A CA 1
ATOM 787 C C . LEU A 1 97 ? -6.881 -15.218 -3.357 1.00 94.88 97 LEU A C 1
ATOM 789 O O . LEU A 1 97 ? -5.856 -15.346 -2.697 1.00 94.88 97 LEU A O 1
ATOM 793 N N . ALA A 1 98 ? -8.088 -15.450 -2.835 1.00 95.62 98 ALA A N 1
ATOM 794 C CA . ALA A 1 98 ? -8.279 -15.839 -1.438 1.00 95.62 98 ALA A CA 1
ATOM 795 C C . ALA A 1 98 ? -7.490 -17.113 -1.103 1.00 95.62 98 ALA A C 1
ATOM 797 O O . ALA A 1 98 ? -6.807 -17.179 -0.085 1.00 95.62 98 ALA A O 1
ATOM 798 N N . ARG A 1 99 ? -7.524 -18.119 -1.991 1.00 95.88 99 ARG A N 1
ATOM 799 C CA . ARG A 1 99 ? -6.765 -19.362 -1.813 1.00 95.88 99 ARG A CA 1
ATOM 800 C C . ARG A 1 99 ? -5.261 -19.128 -1.808 1.00 95.88 99 ARG A C 1
ATOM 802 O O . ARG A 1 99 ? -4.590 -19.750 -0.992 1.00 95.88 99 ARG A O 1
ATOM 809 N N . SER A 1 100 ? -4.733 -18.274 -2.686 1.00 94.94 100 SER A N 1
ATOM 810 C CA . SER A 1 100 ? -3.296 -17.999 -2.692 1.00 94.94 100 SER A CA 1
ATOM 811 C C . SER A 1 100 ? -2.871 -17.395 -1.349 1.00 94.94 100 SER A C 1
ATOM 813 O O . SER A 1 100 ? -1.870 -17.827 -0.778 1.00 94.94 100 SER A O 1
ATOM 815 N N . LEU A 1 101 ? -3.664 -16.471 -0.799 1.00 94.38 101 LEU A N 1
ATOM 816 C CA . LEU A 1 101 ? -3.378 -15.763 0.452 1.00 94.38 101 LEU A CA 1
ATOM 817 C C . LEU A 1 101 ? -3.531 -16.615 1.723 1.00 94.38 101 LEU A C 1
ATOM 819 O O . LEU A 1 101 ? -3.019 -16.215 2.763 1.00 94.38 101 LEU A O 1
ATOM 823 N N . LYS A 1 102 ? -4.118 -17.821 1.652 1.00 93.56 102 LYS A N 1
ATOM 824 C CA . LYS A 1 102 ? -4.200 -18.770 2.790 1.00 93.56 102 LYS A CA 1
ATOM 825 C C . LYS A 1 102 ? -2.846 -19.252 3.323 1.00 93.56 102 LYS A C 1
ATOM 827 O O . LYS A 1 102 ? -2.803 -19.952 4.327 1.00 93.56 102 LYS A O 1
ATOM 832 N N . ARG A 1 103 ? -1.749 -18.900 2.650 1.00 93.94 103 ARG A N 1
ATOM 833 C CA . ARG A 1 103 ? -0.385 -19.069 3.164 1.00 93.94 103 ARG A CA 1
ATOM 834 C C . ARG A 1 103 ? -0.087 -18.195 4.392 1.00 93.94 103 ARG A C 1
ATOM 836 O O . ARG A 1 103 ? 0.901 -18.455 5.068 1.00 93.94 103 ARG A O 1
ATOM 843 N N . LEU A 1 104 ? -0.897 -17.164 4.646 1.00 92.19 104 LEU A N 1
ATOM 844 C CA . LEU A 1 104 ? -0.800 -16.298 5.818 1.00 92.19 104 LEU A CA 1
ATOM 845 C C . LEU A 1 104 ? -1.770 -16.762 6.916 1.00 92.19 104 LEU A C 1
ATOM 847 O O . LEU A 1 104 ? -2.895 -17.165 6.614 1.00 92.19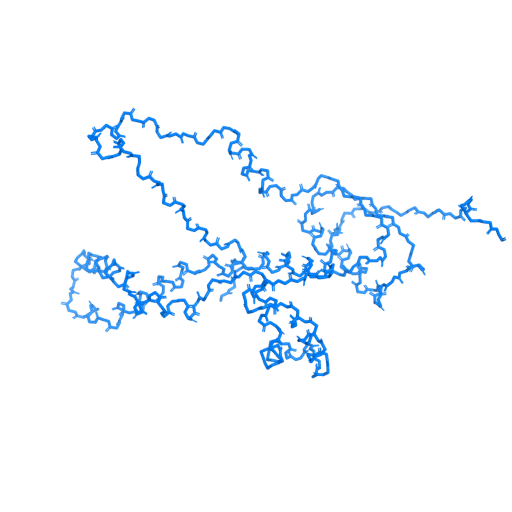 104 LEU A O 1
ATOM 851 N N . ASP A 1 105 ? -1.345 -16.674 8.176 1.00 91.50 105 ASP A N 1
ATOM 852 C CA . ASP A 1 105 ? -2.227 -16.826 9.340 1.00 91.50 105 ASP A CA 1
ATOM 853 C C . ASP A 1 105 ? -3.113 -15.577 9.553 1.00 91.50 105 ASP A C 1
ATOM 855 O O . ASP A 1 105 ? -3.050 -14.615 8.785 1.00 91.50 105 ASP A O 1
ATOM 859 N N . ALA A 1 106 ? -3.967 -15.583 10.583 1.00 87.25 106 ALA A N 1
ATOM 860 C CA . ALA A 1 106 ? -4.894 -14.481 10.863 1.00 87.25 106 ALA A CA 1
ATOM 861 C C . ALA A 1 106 ? -4.178 -13.176 11.273 1.00 87.25 106 ALA A C 1
ATOM 863 O O . ALA A 1 106 ? -4.684 -12.072 11.043 1.00 87.25 106 ALA A O 1
ATOM 864 N N . GLU A 1 107 ? -2.990 -13.297 11.855 1.00 86.06 107 GLU A N 1
ATOM 865 C CA . GLU A 1 107 ? -2.111 -12.209 12.270 1.00 86.06 107 GLU A CA 1
ATOM 866 C C . GLU A 1 107 ? -1.259 -11.678 11.099 1.00 86.06 107 GLU A C 1
ATOM 868 O O . GLU A 1 107 ? -0.683 -10.588 11.179 1.00 86.06 107 GLU A O 1
ATOM 873 N N . GLY A 1 108 ? -1.235 -12.399 9.977 1.00 88.44 108 GLY A N 1
ATOM 874 C CA . GLY A 1 108 ? -0.475 -12.086 8.777 1.00 88.44 108 GLY A CA 1
ATOM 875 C C . GLY A 1 108 ? 0.943 -12.646 8.758 1.00 88.44 108 GLY A C 1
ATOM 876 O O . GLY A 1 108 ? 1.725 -12.233 7.899 1.00 88.44 108 GLY A O 1
ATOM 877 N N . ASN A 1 109 ? 1.318 -13.561 9.647 1.00 90.00 109 ASN A N 1
ATOM 878 C CA . ASN A 1 109 ? 2.583 -14.287 9.567 1.00 90.00 109 ASN A CA 1
ATOM 879 C C . ASN A 1 109 ? 2.501 -15.394 8.513 1.00 90.00 109 ASN A C 1
ATOM 881 O O . ASN A 1 109 ? 1.444 -15.951 8.235 1.00 90.00 109 ASN A O 1
ATOM 885 N N . GLY A 1 110 ? 3.640 -15.691 7.895 1.00 90.38 110 GLY A N 1
ATOM 886 C CA . GLY A 1 110 ? 3.739 -16.665 6.814 1.00 90.38 110 GLY A CA 1
ATOM 887 C C . GLY A 1 110 ? 4.577 -16.155 5.640 1.00 90.38 110 GLY A C 1
ATOM 888 O O . GLY A 1 110 ? 4.997 -14.986 5.626 1.00 90.38 110 GLY A O 1
ATOM 889 N N . PRO A 1 111 ? 4.847 -17.033 4.660 1.00 92.75 111 PRO A N 1
ATOM 890 C CA . PRO A 1 111 ? 5.680 -16.710 3.513 1.00 92.75 111 PRO A CA 1
ATOM 891 C C . PRO A 1 111 ? 5.011 -15.673 2.606 1.00 92.75 111 PRO A C 1
ATOM 893 O O . PRO A 1 111 ? 3.820 -15.755 2.292 1.00 92.75 111 PRO A O 1
ATOM 896 N N . LEU A 1 112 ? 5.811 -14.707 2.155 1.00 91.06 112 LEU A N 1
ATOM 897 C CA . LEU A 1 112 ? 5.423 -13.725 1.149 1.00 91.06 112 LEU A CA 1
ATOM 898 C C . LEU A 1 112 ? 5.964 -14.127 -0.222 1.00 91.06 112 LEU A C 1
ATOM 900 O O . LEU A 1 112 ? 7.062 -14.665 -0.342 1.00 91.06 112 LEU A O 1
ATOM 904 N N . SER A 1 113 ? 5.190 -13.819 -1.251 1.00 91.31 113 SER A N 1
ATOM 905 C CA . SER A 1 113 ? 5.629 -13.809 -2.641 1.00 91.31 113 SER A CA 1
ATOM 906 C C . SER A 1 113 ? 6.234 -12.451 -3.006 1.00 91.31 113 SER A C 1
ATOM 908 O O . SER A 1 113 ? 6.007 -11.448 -2.326 1.00 91.31 113 SER A O 1
ATOM 910 N N . VAL A 1 114 ? 6.953 -12.398 -4.129 1.00 90.25 114 VAL A N 1
ATOM 911 C CA . VAL A 1 114 ? 7.530 -11.151 -4.662 1.00 90.25 114 VAL A CA 1
ATOM 912 C C . VAL A 1 114 ? 6.447 -10.097 -4.931 1.00 90.25 114 VAL A C 1
ATOM 914 O O . VAL A 1 114 ? 6.639 -8.921 -4.627 1.00 90.25 114 VAL A O 1
ATOM 917 N N . HIS A 1 115 ? 5.277 -10.510 -5.427 1.00 88.81 115 HIS A N 1
ATOM 918 C CA . HIS A 1 115 ? 4.171 -9.596 -5.728 1.00 88.81 115 HIS A CA 1
ATOM 919 C C . HIS A 1 115 ? 3.535 -8.977 -4.473 1.00 88.81 115 HIS A C 1
ATOM 921 O O . HIS A 1 115 ? 2.989 -7.875 -4.545 1.00 88.81 115 HIS A O 1
ATOM 927 N N . ASP A 1 116 ? 3.645 -9.628 -3.310 1.00 92.75 116 ASP A N 1
ATOM 928 C CA . ASP A 1 116 ? 3.082 -9.092 -2.065 1.00 92.75 116 ASP A CA 1
ATOM 929 C C . ASP A 1 116 ? 3.838 -7.862 -1.571 1.00 92.75 116 ASP A C 1
ATOM 931 O O . ASP A 1 116 ? 3.262 -7.037 -0.870 1.00 92.75 116 ASP A O 1
ATOM 935 N N . VAL A 1 117 ? 5.115 -7.714 -1.933 1.00 92.31 117 VAL A N 1
ATOM 936 C CA . VAL A 1 117 ? 5.952 -6.601 -1.467 1.00 92.31 117 VAL A CA 1
ATOM 937 C C . VAL A 1 117 ? 5.357 -5.260 -1.897 1.00 92.31 117 VAL A C 1
ATOM 939 O O . VAL A 1 117 ? 5.194 -4.363 -1.072 1.00 92.31 117 VAL A O 1
ATOM 942 N N . ALA A 1 118 ? 4.954 -5.146 -3.164 1.00 93.00 118 ALA A N 1
ATOM 943 C CA . ALA A 1 118 ? 4.350 -3.923 -3.682 1.00 93.00 118 ALA A CA 1
ATOM 944 C C . ALA A 1 118 ? 2.949 -3.661 -3.097 1.00 93.00 118 ALA A C 1
ATOM 946 O O . ALA A 1 118 ? 2.577 -2.512 -2.865 1.00 93.00 118 ALA A O 1
ATOM 947 N N . LEU A 1 119 ? 2.179 -4.717 -2.802 1.00 93.62 119 LEU A N 1
ATOM 948 C CA . LEU A 1 119 ? 0.884 -4.587 -2.125 1.00 93.62 119 LEU A CA 1
ATOM 949 C C . LEU A 1 119 ? 1.046 -4.119 -0.675 1.00 93.62 119 LEU A C 1
ATOM 951 O O . LEU A 1 119 ? 0.295 -3.261 -0.217 1.00 93.62 119 LEU A O 1
ATOM 955 N N . LEU A 1 120 ? 2.031 -4.659 0.046 1.00 92.62 120 LEU A N 1
ATOM 956 C CA . LEU A 1 120 ? 2.348 -4.251 1.412 1.00 92.62 120 LEU A CA 1
ATOM 957 C C . LEU A 1 120 ? 2.797 -2.792 1.472 1.00 92.62 120 LEU A C 1
ATOM 959 O O . LEU A 1 120 ? 2.386 -2.085 2.389 1.00 92.62 120 LEU A O 1
ATOM 963 N N . ASP A 1 121 ? 3.587 -2.338 0.498 1.00 91.25 121 ASP A N 1
ATOM 964 C CA . ASP A 1 121 ? 3.975 -0.931 0.379 1.00 91.25 121 ASP A CA 1
ATOM 965 C C . ASP A 1 121 ? 2.761 -0.011 0.190 1.00 91.25 121 ASP A C 1
ATOM 967 O O . ASP A 1 121 ? 2.608 0.981 0.906 1.00 91.25 121 ASP A O 1
ATOM 971 N N . GLU A 1 122 ? 1.853 -0.363 -0.725 1.00 91.12 122 GLU A N 1
ATOM 972 C CA . GLU A 1 122 ? 0.637 0.421 -0.958 1.00 91.12 122 GLU A CA 1
ATOM 973 C C . GLU A 1 122 ? -0.249 0.459 0.292 1.00 91.12 122 GLU A C 1
ATOM 975 O O . GLU A 1 122 ? -0.716 1.521 0.705 1.00 91.12 122 GLU A O 1
ATOM 980 N N . LEU A 1 123 ? -0.441 -0.691 0.941 1.00 91.56 123 LEU A N 1
ATOM 981 C CA . LEU A 1 123 ? -1.201 -0.786 2.183 1.00 91.56 123 LEU A CA 1
ATOM 982 C C . LEU A 1 123 ? -0.550 0.023 3.306 1.00 91.56 123 LEU A C 1
ATOM 984 O O . LEU A 1 123 ? -1.259 0.674 4.067 1.00 91.56 123 LEU A O 1
ATOM 988 N N . GLN A 1 124 ? 0.779 0.038 3.401 1.00 87.38 124 GLN A N 1
ATOM 989 C CA . GLN A 1 124 ? 1.491 0.858 4.378 1.00 87.38 124 GLN A CA 1
ATOM 990 C C . GLN A 1 124 ? 1.239 2.351 4.137 1.00 87.38 124 GLN A C 1
ATOM 992 O O . GLN A 1 124 ? 1.008 3.091 5.094 1.00 87.38 124 GLN A O 1
ATOM 997 N N . ALA A 1 125 ? 1.224 2.791 2.877 1.00 84.88 125 ALA A N 1
ATOM 998 C CA . ALA A 1 125 ? 0.913 4.174 2.528 1.00 84.88 125 ALA A CA 1
ATOM 999 C C . ALA A 1 125 ? -0.546 4.555 2.854 1.00 84.88 125 ALA A C 1
ATOM 1001 O O . ALA A 1 125 ? -0.799 5.671 3.305 1.00 84.88 125 ALA A O 1
ATOM 1002 N N . LEU A 1 126 ? -1.502 3.639 2.658 1.00 86.81 126 LEU A N 1
ATOM 1003 C CA . LEU A 1 126 ? -2.928 3.872 2.934 1.00 86.81 126 LEU A CA 1
ATOM 1004 C C . LEU A 1 126 ? -3.274 3.816 4.430 1.00 86.81 126 LEU A C 1
ATOM 1006 O O . LEU A 1 126 ? -4.064 4.620 4.929 1.00 86.81 126 LEU A O 1
ATOM 1010 N N . LEU A 1 127 ? -2.708 2.851 5.155 1.00 85.06 127 LEU A N 1
ATOM 1011 C CA . LEU A 1 127 ? -2.976 2.649 6.579 1.00 85.06 127 LEU A CA 1
ATOM 1012 C C . LEU A 1 127 ? -2.184 3.627 7.446 1.00 85.06 127 LEU A C 1
ATOM 1014 O O . LEU A 1 127 ? -2.681 4.070 8.482 1.00 85.06 127 LEU A O 1
ATOM 1018 N N . GLY A 1 128 ? -0.983 3.999 7.002 1.00 78.94 128 GLY A N 1
ATOM 1019 C CA . GLY A 1 128 ? -0.029 4.775 7.781 1.00 78.94 128 GLY A CA 1
ATOM 1020 C C . GLY A 1 128 ? 0.646 3.931 8.853 1.00 78.94 128 GLY A C 1
ATOM 1021 O O . GLY A 1 128 ? 0.325 2.759 9.073 1.00 78.94 128 GLY A O 1
ATOM 1022 N N . THR A 1 129 ? 1.609 4.534 9.541 1.00 68.88 129 THR A N 1
ATOM 1023 C CA . THR A 1 129 ? 2.266 3.879 10.667 1.00 68.88 129 THR A CA 1
ATOM 1024 C C . THR A 1 129 ? 1.256 3.678 11.801 1.00 68.88 129 THR A C 1
ATOM 1026 O O . THR A 1 129 ? 0.566 4.627 12.185 1.00 68.88 129 THR A O 1
ATOM 1029 N N . PRO A 1 130 ? 1.111 2.448 12.330 1.00 62.41 130 PRO A N 1
ATOM 1030 C CA . PRO A 1 130 ? 0.344 2.251 13.549 1.00 62.41 130 PRO A CA 1
ATOM 1031 C C . PRO A 1 130 ? 0.970 3.095 14.661 1.00 62.41 130 PRO A C 1
ATOM 1033 O O . PRO A 1 130 ? 2.189 3.301 14.681 1.00 62.41 130 PRO A O 1
ATOM 1036 N N . ASN A 1 131 ? 0.133 3.607 15.563 1.00 56.69 131 ASN A N 1
ATOM 1037 C CA . ASN A 1 131 ? 0.588 4.406 16.691 1.00 56.69 131 ASN A CA 1
ATOM 1038 C C . ASN A 1 131 ? 1.412 3.499 17.607 1.00 56.69 131 ASN A C 1
ATOM 1040 O O . ASN A 1 131 ? 0.868 2.799 18.455 1.00 56.69 131 ASN A O 1
ATOM 1044 N N . ARG A 1 132 ? 2.730 3.444 17.391 1.00 52.09 132 ARG A N 1
ATOM 1045 C CA . ARG A 1 132 ? 3.615 2.656 18.242 1.00 52.09 132 ARG A CA 1
ATOM 1046 C C . ARG A 1 132 ? 3.454 3.238 19.645 1.00 52.09 132 ARG A C 1
ATOM 1048 O O . ARG A 1 132 ? 3.721 4.433 19.799 1.00 52.09 132 ARG A O 1
ATOM 1055 N N . PRO A 1 133 ? 2.997 2.461 20.646 1.00 45.75 133 PRO A N 1
ATOM 1056 C CA . PRO A 1 133 ? 2.900 2.984 21.996 1.00 45.75 133 PRO A CA 1
ATOM 1057 C C . PRO A 1 133 ? 4.278 3.538 22.332 1.00 45.75 133 PRO A C 1
ATOM 1059 O O . PRO A 1 133 ? 5.278 2.832 22.150 1.00 45.75 133 PRO A O 1
ATOM 1062 N N . LYS A 1 134 ? 4.345 4.822 22.723 1.00 42.97 134 LYS A N 1
ATOM 1063 C CA . LYS A 1 134 ? 5.585 5.399 23.248 1.00 42.97 134 LYS A CA 1
ATOM 1064 C C . LYS A 1 134 ? 6.064 4.387 24.274 1.00 42.97 134 LYS A C 1
ATOM 1066 O O . LYS A 1 134 ? 5.310 4.094 25.204 1.00 42.97 134 LYS A O 1
ATOM 1071 N N . ARG A 1 135 ? 7.234 3.774 24.040 1.00 40.97 135 ARG A N 1
ATOM 1072 C CA . ARG A 1 135 ? 7.845 2.867 25.017 1.00 40.97 135 ARG A CA 1
ATOM 1073 C C . ARG A 1 135 ? 7.720 3.602 26.340 1.00 40.97 135 ARG A C 1
ATOM 1075 O O . ARG A 1 135 ? 8.201 4.733 26.422 1.00 40.97 135 ARG A O 1
ATOM 1082 N N . LYS A 1 136 ? 6.989 3.025 27.304 1.00 41.62 136 LYS A N 1
ATOM 1083 C CA . LYS A 1 136 ? 7.026 3.539 28.670 1.00 41.62 136 LYS A CA 1
ATOM 1084 C C . LYS A 1 136 ? 8.513 3.597 28.975 1.00 41.62 136 LYS A C 1
ATOM 1086 O O . LYS A 1 136 ? 9.175 2.561 28.915 1.00 41.62 136 LYS A O 1
ATOM 1091 N N . ARG A 1 137 ? 9.045 4.811 29.124 1.00 47.09 137 ARG A N 1
ATOM 1092 C CA . ARG A 1 137 ? 10.362 5.005 29.715 1.00 47.09 137 ARG A CA 1
ATOM 1093 C C . ARG A 1 137 ? 10.304 4.145 30.973 1.00 47.09 137 ARG A C 1
ATOM 1095 O O . ARG A 1 137 ? 9.346 4.289 31.736 1.00 47.09 137 ARG A O 1
ATOM 1102 N N . GLU A 1 138 ? 11.200 3.168 31.109 1.00 46.56 138 GLU A N 1
ATOM 1103 C CA . GLU A 1 138 ? 11.443 2.620 32.440 1.00 46.56 138 GLU A CA 1
ATOM 1104 C C . GLU A 1 138 ? 11.729 3.855 33.280 1.00 46.56 138 GLU A C 1
ATOM 1106 O O . GLU A 1 138 ? 12.635 4.613 32.931 1.00 46.56 138 GLU A O 1
ATOM 1111 N N . ALA A 1 139 ? 10.833 4.146 34.227 1.00 49.75 139 ALA A N 1
ATOM 1112 C CA . ALA A 1 139 ? 11.031 5.243 35.151 1.00 49.75 139 ALA A CA 1
ATOM 1113 C C . ALA A 1 139 ? 12.416 5.005 35.738 1.00 49.75 139 ALA A C 1
ATOM 1115 O O . ALA A 1 139 ? 12.661 3.940 36.318 1.00 49.75 139 ALA A O 1
ATOM 1116 N N . ASP A 1 140 ? 13.333 5.922 35.453 1.00 54.16 140 ASP A N 1
ATOM 1117 C CA . ASP A 1 140 ? 14.681 5.821 35.977 1.00 54.16 140 ASP A CA 1
ATOM 1118 C C . ASP A 1 140 ? 14.517 5.779 37.504 1.00 54.16 140 ASP A C 1
ATOM 1120 O O . ASP A 1 140 ? 13.699 6.534 38.037 1.00 54.16 140 ASP A O 1
ATOM 1124 N N . PRO A 1 141 ? 15.201 4.899 38.251 1.00 56.50 141 PRO A N 1
ATOM 1125 C CA . PRO A 1 141 ? 15.199 4.958 39.710 1.00 56.50 141 PRO A CA 1
ATOM 1126 C C . PRO A 1 141 ? 15.469 6.371 40.267 1.00 56.50 141 PRO A C 1
ATOM 1128 O O . PRO A 1 141 ? 15.057 6.669 41.387 1.00 56.50 141 PRO A O 1
ATOM 1131 N N . LEU A 1 142 ? 16.112 7.250 39.483 1.00 58.56 142 LEU A N 1
ATOM 1132 C CA . LEU A 1 142 ? 16.257 8.675 39.788 1.00 58.56 142 LEU A CA 1
ATOM 1133 C C . LEU A 1 142 ? 14.975 9.521 39.638 1.00 58.56 142 LEU A C 1
ATOM 1135 O O . LEU A 1 142 ? 14.855 10.503 40.361 1.00 58.56 142 LEU A O 1
ATOM 1139 N N . ASP A 1 143 ? 14.002 9.153 38.797 1.00 55.38 143 ASP A N 1
ATOM 1140 C CA . ASP A 1 143 ? 12.730 9.890 38.625 1.00 55.38 143 ASP A CA 1
ATOM 1141 C C . ASP A 1 143 ? 11.866 9.856 39.906 1.00 55.38 143 ASP A C 1
ATOM 1143 O O . ASP A 1 143 ? 11.017 10.716 40.126 1.00 55.38 143 ASP A O 1
ATOM 1147 N N . GLN A 1 144 ? 12.076 8.860 40.777 1.00 57.78 144 GLN A N 1
ATOM 1148 C CA . GLN A 1 144 ? 11.399 8.753 42.080 1.00 57.78 144 GLN A CA 1
ATOM 1149 C C . GLN A 1 144 ? 12.136 9.507 43.198 1.00 57.78 144 GLN A C 1
ATOM 1151 O O . GLN A 1 144 ? 11.586 9.713 44.282 1.00 57.78 144 GLN A O 1
ATOM 1156 N N . LEU A 1 145 ? 13.380 9.924 42.948 1.00 61.38 145 LEU A N 1
ATOM 1157 C CA . LEU A 1 145 ? 14.227 10.632 43.894 1.00 61.38 145 LEU A CA 1
ATOM 1158 C C . LEU A 1 145 ? 14.285 12.116 43.524 1.00 61.38 145 LEU A C 1
ATOM 1160 O O . LEU A 1 145 ? 15.206 12.584 42.867 1.00 61.38 145 LEU A O 1
ATOM 1164 N N . THR A 1 146 ? 13.356 12.859 44.129 1.00 52.91 146 THR A N 1
ATOM 1165 C CA . THR A 1 146 ? 13.439 14.299 44.439 1.00 52.91 146 THR A CA 1
ATOM 1166 C C . THR A 1 146 ? 13.231 15.291 43.286 1.00 52.91 146 THR A C 1
ATOM 1168 O O . THR A 1 146 ? 13.667 15.077 42.165 1.00 52.91 146 THR A O 1
ATOM 1171 N N . GLY A 1 147 ? 12.557 16.408 43.602 1.00 55.16 147 GLY A N 1
ATOM 1172 C CA . GLY A 1 147 ? 12.243 17.557 42.738 1.00 55.16 147 GLY A CA 1
ATOM 1173 C C . GLY A 1 147 ? 13.453 18.283 42.142 1.00 55.16 147 GLY A C 1
ATOM 1174 O O . GLY A 1 147 ? 13.689 19.452 42.429 1.00 55.16 147 GLY A O 1
ATOM 1175 N N . LEU A 1 148 ? 14.197 17.585 41.290 1.00 51.03 148 LEU A N 1
ATOM 1176 C CA . LEU A 1 148 ? 15.286 18.074 40.442 1.00 51.03 148 LEU A CA 1
ATOM 1177 C C . LEU A 1 148 ? 14.862 18.132 38.966 1.00 51.03 148 LEU A C 1
ATOM 1179 O O . LEU A 1 148 ? 15.702 18.172 38.068 1.00 51.03 148 LEU A O 1
ATOM 1183 N N . GLU A 1 149 ? 13.557 18.153 38.701 1.00 49.88 149 GLU A N 1
ATOM 1184 C CA . GLU A 1 149 ? 13.002 18.157 37.345 1.00 49.88 149 GLU A CA 1
ATOM 1185 C C . GLU A 1 149 ? 13.332 19.459 36.583 1.00 49.88 149 GLU A C 1
ATOM 1187 O O . GLU A 1 149 ? 13.384 19.466 35.356 1.00 49.88 149 GLU A O 1
ATOM 1192 N N . GLU A 1 150 ? 13.679 20.537 37.300 1.00 53.41 150 GLU A N 1
ATOM 1193 C CA . GLU A 1 150 ? 14.159 21.805 36.723 1.00 53.41 150 GLU A CA 1
ATOM 1194 C C . GLU A 1 150 ? 15.667 21.829 36.395 1.00 53.41 150 GLU A C 1
ATOM 1196 O O . GLU A 1 150 ? 16.126 22.747 35.715 1.00 53.41 150 GLU A O 1
ATOM 1201 N N . LEU A 1 151 ? 16.457 20.842 36.845 1.00 52.34 151 LEU A N 1
ATOM 1202 C CA . LEU A 1 151 ? 17.921 20.817 36.664 1.00 52.34 151 LEU A CA 1
ATOM 1203 C C . LEU A 1 151 ? 18.420 19.710 35.730 1.00 52.34 151 LEU A C 1
ATOM 1205 O O . LEU A 1 151 ? 19.606 19.683 35.391 1.00 52.34 151 LEU A O 1
ATOM 1209 N N . MET A 1 152 ? 17.541 18.820 35.271 1.00 39.91 152 MET A N 1
ATOM 1210 C CA . MET A 1 152 ? 17.896 17.852 34.241 1.00 39.91 152 MET A CA 1
ATOM 1211 C C . MET A 1 152 ? 17.672 18.479 32.862 1.00 39.91 152 MET A C 1
ATOM 1213 O O . MET A 1 152 ? 16.523 18.748 32.503 1.00 39.91 152 MET A O 1
ATOM 1217 N N . PRO A 1 153 ? 18.719 18.696 32.041 1.00 46.78 153 PRO A N 1
ATOM 1218 C CA . PRO A 1 153 ? 18.493 19.040 30.648 1.00 46.78 153 PRO A CA 1
ATOM 1219 C C . PRO A 1 153 ? 17.673 17.904 30.033 1.00 46.78 153 PRO A C 1
ATOM 1221 O O . PRO A 1 153 ? 18.113 16.750 30.033 1.00 46.78 153 PRO A O 1
ATOM 1224 N N . GLN A 1 154 ? 16.467 18.216 29.540 1.00 50.09 154 GLN A N 1
ATOM 1225 C CA . GLN A 1 154 ? 15.720 17.300 28.683 1.00 50.09 154 GLN A CA 1
ATOM 1226 C C . GLN A 1 154 ? 16.707 16.826 27.625 1.00 50.09 154 GLN A C 1
ATOM 1228 O O . GLN A 1 154 ? 17.224 17.649 26.872 1.00 50.09 154 GLN A O 1
ATOM 1233 N N . ARG A 1 155 ? 17.055 15.534 27.636 1.00 51.50 155 ARG A N 1
ATOM 1234 C CA . ARG A 1 155 ? 18.052 14.985 26.720 1.00 51.50 155 ARG A CA 1
ATOM 1235 C C . ARG A 1 155 ? 17.545 15.231 25.306 1.00 51.50 155 ARG A C 1
ATOM 1237 O O . ARG A 1 155 ? 16.668 14.514 24.826 1.00 51.50 155 ARG A O 1
ATOM 1244 N N . GLU A 1 156 ? 18.051 16.290 24.684 1.00 52.56 156 GLU A N 1
ATOM 1245 C CA . GLU A 1 156 ? 17.772 16.592 23.296 1.00 52.56 156 GLU A CA 1
ATOM 1246 C C . GLU A 1 156 ? 18.208 15.375 22.491 1.00 52.56 156 GLU A C 1
ATOM 1248 O O . GLU A 1 156 ? 19.310 14.858 22.695 1.00 52.56 156 GLU A O 1
ATOM 1253 N N . GLU A 1 157 ? 17.323 14.887 21.621 1.00 53.03 157 GLU A N 1
ATOM 1254 C CA . GLU A 1 157 ? 17.663 13.800 20.706 1.00 53.03 157 GLU A CA 1
ATOM 1255 C C . GLU A 1 157 ? 19.019 14.083 20.073 1.00 53.03 157 GLU A C 1
ATOM 1257 O O . GLU A 1 157 ? 19.243 15.160 19.502 1.00 53.03 157 GLU A O 1
ATOM 1262 N N . THR A 1 158 ? 19.926 13.118 20.192 1.00 68.25 158 THR A N 1
ATOM 1263 C CA . THR A 1 158 ? 21.266 13.272 19.641 1.00 68.25 158 THR A CA 1
ATOM 1264 C C . THR A 1 158 ? 21.162 13.484 18.132 1.00 68.25 158 THR A C 1
ATOM 1266 O O . THR A 1 158 ? 20.241 12.996 17.472 1.00 68.25 158 THR A O 1
ATOM 1269 N N . GLN A 1 159 ? 22.110 14.220 17.545 1.00 64.94 159 GLN A N 1
ATOM 1270 C CA . GLN A 1 159 ? 22.125 14.438 16.093 1.00 64.94 159 GLN A CA 1
ATOM 1271 C C . GLN A 1 159 ? 22.102 13.112 15.315 1.00 64.94 159 GLN A C 1
ATOM 1273 O O . GLN A 1 159 ? 21.496 13.055 14.250 1.00 64.94 159 GLN A O 1
ATOM 1278 N N . TRP A 1 160 ? 22.695 12.050 15.874 1.00 50.75 160 TRP A N 1
ATOM 1279 C CA . TRP A 1 160 ? 22.639 10.695 15.332 1.00 50.75 160 TRP A CA 1
ATOM 1280 C C . TRP A 1 160 ? 21.222 10.106 15.357 1.00 50.75 160 TRP A C 1
ATOM 1282 O O . TRP A 1 160 ? 20.745 9.678 14.318 1.00 50.75 160 TRP A O 1
ATOM 1292 N N . GLU A 1 161 ? 20.506 10.153 16.485 1.00 54.50 161 GLU A N 1
ATOM 1293 C CA . GLU A 1 161 ? 19.115 9.667 16.580 1.00 54.50 161 GLU A CA 1
ATOM 1294 C C . GLU A 1 161 ? 18.164 10.466 15.676 1.00 54.50 161 GLU A C 1
ATOM 1296 O O . GLU A 1 161 ? 17.284 9.896 15.027 1.00 54.50 161 GLU A O 1
ATOM 1301 N N . ARG A 1 162 ? 18.368 11.788 15.571 1.00 57.56 162 ARG A N 1
ATOM 1302 C CA . ARG A 1 162 ? 17.638 12.634 14.612 1.00 57.56 162 ARG A CA 1
ATOM 1303 C C . ARG A 1 162 ? 17.959 12.241 13.172 1.00 57.56 162 ARG A C 1
ATOM 1305 O O . ARG A 1 162 ? 17.039 12.153 12.365 1.00 57.56 162 ARG A O 1
ATOM 1312 N N . ALA A 1 163 ? 19.229 12.007 12.847 1.00 55.16 163 ALA A N 1
ATOM 1313 C CA . ALA A 1 163 ? 19.661 11.592 11.516 1.00 55.16 163 ALA A CA 1
ATOM 1314 C C . ALA A 1 163 ? 19.168 10.184 11.161 1.00 55.16 163 ALA A C 1
ATOM 1316 O O . ALA A 1 163 ? 18.747 9.973 10.033 1.00 55.16 163 ALA A O 1
ATOM 1317 N N . GLU A 1 164 ? 19.156 9.249 12.107 1.00 52.12 164 GLU A N 1
ATOM 1318 C CA . GLU A 1 164 ? 18.664 7.882 11.938 1.00 52.12 164 GLU A CA 1
ATOM 1319 C C . GLU A 1 164 ? 17.143 7.861 11.753 1.00 52.12 164 GLU A C 1
ATOM 1321 O O . GLU A 1 164 ? 16.647 7.191 10.849 1.00 52.12 164 GLU A O 1
ATOM 1326 N N . ARG A 1 165 ? 16.398 8.683 12.509 1.00 59.09 165 ARG A N 1
ATOM 1327 C CA . ARG A 1 165 ? 14.965 8.901 12.264 1.00 59.09 165 ARG A CA 1
ATOM 1328 C C . ARG A 1 165 ? 14.720 9.527 10.893 1.00 59.09 165 ARG A C 1
ATOM 1330 O O . ARG A 1 165 ? 13.915 9.006 10.133 1.00 59.09 165 ARG A O 1
ATOM 1337 N N . LEU A 1 166 ? 15.433 10.600 10.548 1.00 53.50 166 LEU A N 1
ATOM 1338 C CA . LEU A 1 166 ? 15.307 11.258 9.242 1.00 53.50 166 LEU A CA 1
ATOM 1339 C C . LEU A 1 166 ? 15.742 10.345 8.087 1.00 53.50 166 LEU A C 1
ATOM 1341 O O . LEU A 1 166 ? 15.206 10.459 6.993 1.00 53.50 166 LEU A O 1
ATOM 1345 N N . ALA A 1 167 ? 16.698 9.440 8.302 1.00 54.28 167 ALA A N 1
ATOM 1346 C CA . ALA A 1 167 ? 17.123 8.437 7.329 1.00 54.28 167 ALA A CA 1
ATOM 1347 C C . ALA A 1 167 ? 16.080 7.322 7.178 1.00 54.28 167 ALA A C 1
ATOM 1349 O O . ALA A 1 167 ? 15.793 6.914 6.058 1.00 54.28 167 ALA A O 1
ATOM 1350 N N . ALA A 1 168 ? 15.462 6.887 8.279 1.00 53.88 168 ALA A N 1
ATOM 1351 C CA . ALA A 1 168 ? 14.311 5.987 8.259 1.00 53.88 168 ALA A CA 1
ATOM 1352 C C . ALA A 1 168 ? 13.070 6.640 7.616 1.00 53.88 168 ALA A C 1
ATOM 1354 O O . ALA A 1 168 ? 12.229 5.941 7.053 1.00 53.88 168 ALA A O 1
ATOM 1355 N N . GLU A 1 169 ? 12.970 7.972 7.662 1.00 56.28 169 GLU A N 1
ATOM 1356 C CA . GLU A 1 169 ? 11.942 8.769 6.981 1.00 56.28 169 GLU A CA 1
ATOM 1357 C C . GLU A 1 169 ? 12.303 9.090 5.515 1.00 56.28 169 GLU A C 1
ATOM 1359 O O . GLU A 1 169 ? 11.402 9.234 4.683 1.00 56.28 169 GLU A O 1
ATOM 1364 N N . ARG A 1 170 ? 13.600 9.150 5.158 1.00 57.31 170 ARG A N 1
ATOM 1365 C CA . ARG A 1 170 ? 14.102 9.347 3.784 1.00 57.31 170 ARG A CA 1
ATOM 1366 C C . ARG A 1 170 ? 13.827 8.108 2.944 1.00 57.31 170 ARG A C 1
ATOM 1368 O O . ARG A 1 170 ? 14.684 7.277 2.669 1.00 57.31 170 ARG A O 1
ATOM 1375 N N . THR A 1 171 ? 12.597 8.048 2.469 1.00 66.06 171 THR A N 1
ATOM 1376 C CA . THR A 1 171 ? 12.129 7.030 1.531 1.00 66.06 171 THR A CA 1
ATOM 1377 C C . THR A 1 171 ? 12.357 7.468 0.073 1.00 66.06 171 THR A C 1
ATOM 1379 O O . THR A 1 171 ? 11.901 6.797 -0.846 1.00 66.06 171 THR A O 1
ATOM 1382 N N . GLU A 1 172 ? 13.032 8.600 -0.164 1.00 81.12 172 GLU A N 1
ATOM 1383 C CA . GLU A 1 172 ? 13.212 9.198 -1.492 1.00 81.12 172 GLU A CA 1
ATOM 1384 C C . GLU A 1 172 ? 14.618 8.969 -2.058 1.00 81.12 172 GLU A C 1
ATOM 1386 O O . GLU A 1 172 ? 15.626 9.206 -1.389 1.00 81.12 172 GLU A O 1
ATOM 1391 N N . TYR A 1 173 ? 14.683 8.552 -3.322 1.00 86.19 173 TYR A N 1
ATOM 1392 C CA . TYR A 1 173 ? 15.932 8.333 -4.048 1.00 86.19 173 TYR A CA 1
ATOM 1393 C C . TYR A 1 173 ? 16.287 9.537 -4.927 1.00 86.19 173 TYR A C 1
ATOM 1395 O O . TYR A 1 173 ? 15.415 10.180 -5.508 1.00 86.19 173 TYR A O 1
ATOM 1403 N N . ALA A 1 174 ? 17.584 9.815 -5.080 1.00 89.94 174 ALA A N 1
ATOM 1404 C CA . ALA A 1 174 ? 18.074 10.829 -6.021 1.00 89.94 174 ALA A CA 1
ATOM 1405 C C . ALA A 1 174 ? 18.182 10.293 -7.464 1.00 89.94 174 ALA A C 1
ATOM 1407 O O . ALA A 1 174 ? 17.974 11.028 -8.434 1.00 89.94 174 ALA A O 1
ATOM 1408 N N . HIS A 1 175 ? 18.491 9.002 -7.612 1.00 92.38 175 HIS A N 1
ATOM 1409 C CA . HIS A 1 175 ? 18.594 8.313 -8.894 1.00 92.38 175 HIS A CA 1
ATOM 1410 C C . HIS A 1 175 ? 18.043 6.892 -8.773 1.00 92.38 175 HIS A C 1
ATOM 1412 O O . HIS A 1 175 ? 18.301 6.218 -7.777 1.00 92.38 175 HIS A O 1
ATOM 1418 N N . VAL A 1 176 ? 17.299 6.445 -9.782 1.00 94.19 176 VAL A N 1
ATOM 1419 C CA . VAL A 1 176 ? 16.724 5.100 -9.861 1.00 94.19 176 VAL A CA 1
ATOM 1420 C C . VAL A 1 176 ? 17.151 4.456 -11.175 1.00 94.19 176 VAL A C 1
ATOM 1422 O O . VAL A 1 176 ? 16.920 5.011 -12.250 1.00 94.19 176 VAL A O 1
ATOM 1425 N N . ILE A 1 177 ? 17.750 3.271 -11.083 1.00 96.06 177 ILE A N 1
ATOM 1426 C CA . ILE A 1 177 ? 18.065 2.424 -12.234 1.00 96.06 177 ILE A CA 1
ATOM 1427 C C . ILE A 1 177 ? 17.132 1.219 -12.177 1.00 96.06 177 ILE A C 1
ATOM 1429 O O . ILE A 1 177 ? 17.048 0.556 -11.144 1.00 96.06 177 ILE A O 1
ATOM 1433 N N . VAL A 1 178 ? 16.428 0.960 -13.273 1.00 95.75 178 VAL A N 1
ATOM 1434 C CA . VAL A 1 178 ? 15.582 -0.222 -13.446 1.00 95.75 178 VAL A CA 1
ATOM 1435 C C . VAL A 1 178 ? 16.119 -0.991 -14.639 1.00 95.75 178 VAL A C 1
ATOM 1437 O O . VAL A 1 178 ? 16.138 -0.454 -15.745 1.00 95.75 178 VAL A O 1
ATOM 1440 N N . ASP A 1 179 ? 16.553 -2.219 -14.392 1.00 95.56 179 ASP A N 1
ATOM 1441 C CA . ASP A 1 179 ? 16.885 -3.191 -15.430 1.00 95.56 179 ASP A CA 1
ATOM 1442 C C . ASP A 1 179 ? 15.729 -4.185 -15.589 1.00 95.56 179 ASP A C 1
ATOM 1444 O O . ASP A 1 179 ? 14.929 -4.337 -14.661 1.00 95.56 179 ASP A O 1
ATOM 1448 N N . GLU A 1 180 ? 15.617 -4.807 -16.762 1.00 95.12 180 GLU A N 1
ATOM 1449 C CA . GLU A 1 180 ? 14.487 -5.672 -17.146 1.00 95.12 180 GLU A CA 1
ATOM 1450 C C . GLU A 1 180 ? 13.116 -5.042 -16.840 1.00 95.12 180 GLU A C 1
ATOM 1452 O O . GLU A 1 180 ? 12.189 -5.646 -16.296 1.00 95.12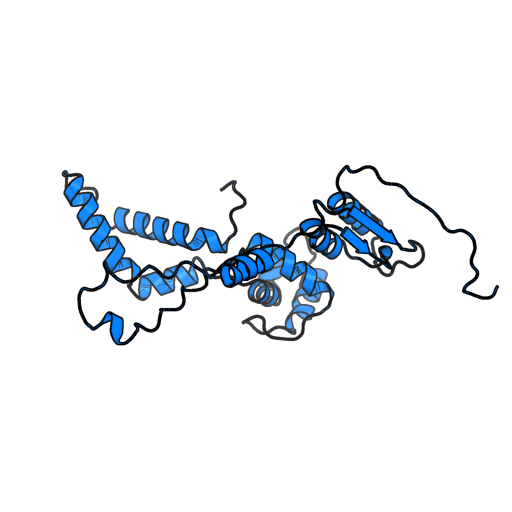 180 GLU A O 1
ATOM 1457 N N . ALA A 1 181 ? 12.983 -3.761 -17.190 1.00 94.25 181 ALA A N 1
ATOM 1458 C CA . ALA A 1 181 ? 11.826 -2.933 -16.874 1.00 94.25 181 ALA A CA 1
ATOM 1459 C C . ALA A 1 181 ? 10.485 -3.486 -17.388 1.00 94.25 181 ALA A C 1
ATOM 1461 O O . ALA A 1 181 ? 9.428 -3.095 -16.886 1.00 94.25 181 ALA A O 1
ATOM 1462 N N . GLN A 1 182 ? 10.520 -4.369 -18.387 1.00 92.62 182 GLN A N 1
ATOM 1463 C CA . GLN A 1 182 ? 9.356 -5.059 -18.934 1.00 92.62 182 GLN A CA 1
ATOM 1464 C C . GLN A 1 182 ? 8.735 -6.092 -17.981 1.00 92.62 182 GLN A C 1
ATOM 1466 O O . GLN A 1 182 ? 7.596 -6.494 -18.211 1.00 92.62 182 GLN A O 1
ATOM 1471 N N . ASP A 1 183 ? 9.453 -6.515 -16.936 1.00 92.56 183 ASP A N 1
ATOM 1472 C CA . ASP 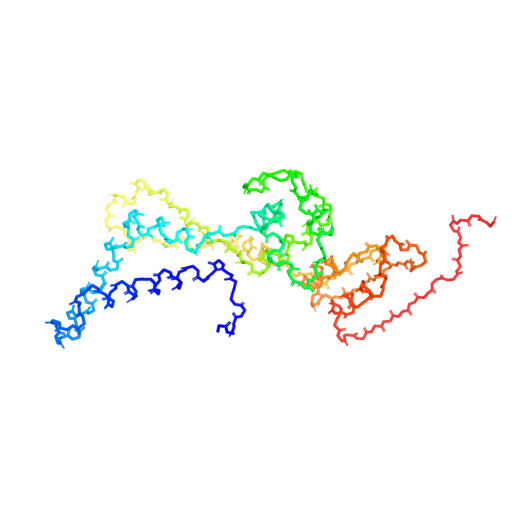A 1 183 ? 8.982 -7.502 -15.955 1.00 92.56 183 ASP A CA 1
ATOM 1473 C C . ASP A 1 183 ? 8.379 -6.858 -14.699 1.00 92.56 183 ASP A C 1
ATOM 1475 O O . ASP A 1 183 ? 7.812 -7.540 -13.839 1.00 92.56 183 ASP A O 1
ATOM 1479 N N . LEU A 1 184 ? 8.466 -5.529 -14.574 1.00 93.75 184 LEU A N 1
ATOM 1480 C CA . LEU A 1 184 ? 7.861 -4.815 -13.457 1.00 93.75 184 LEU A CA 1
ATOM 1481 C C . LEU A 1 184 ? 6.342 -4.733 -13.619 1.00 93.75 184 LEU A C 1
ATOM 1483 O O . LEU A 1 184 ? 5.813 -4.140 -14.560 1.00 93.75 184 LEU A O 1
ATOM 1487 N N . THR A 1 185 ? 5.641 -5.242 -12.609 1.00 94.56 185 THR A N 1
ATOM 1488 C CA . THR A 1 185 ? 4.186 -5.118 -12.487 1.00 94.56 185 THR A CA 1
ATOM 1489 C C . THR A 1 185 ? 3.758 -3.663 -12.236 1.00 94.56 185 THR A C 1
ATOM 1491 O O . THR A 1 185 ? 4.525 -2.874 -11.666 1.00 94.56 185 THR A O 1
ATOM 1494 N N . PRO A 1 186 ? 2.501 -3.294 -12.544 1.00 95.31 186 PRO A N 1
ATOM 1495 C CA . PRO A 1 186 ? 1.964 -1.961 -12.259 1.00 95.31 186 PRO A CA 1
ATOM 1496 C C . PRO A 1 186 ? 2.149 -1.510 -10.801 1.00 95.31 186 PRO A C 1
ATOM 1498 O O . PRO A 1 186 ? 2.542 -0.376 -10.524 1.00 95.31 186 PRO A O 1
ATOM 1501 N N . MET A 1 187 ? 1.931 -2.415 -9.843 1.00 95.38 187 MET A N 1
ATOM 1502 C CA . MET A 1 187 ? 2.104 -2.118 -8.418 1.00 95.38 187 MET A CA 1
ATOM 1503 C C . MET A 1 187 ? 3.570 -1.871 -8.046 1.00 95.38 187 MET A C 1
ATOM 1505 O O . MET A 1 187 ? 3.849 -1.013 -7.208 1.00 95.38 187 MET A O 1
ATOM 1509 N N . GLN A 1 188 ? 4.518 -2.568 -8.679 1.00 95.25 188 GLN A N 1
ATOM 1510 C CA . GLN A 1 188 ? 5.945 -2.306 -8.477 1.00 95.25 188 GLN A CA 1
ATOM 1511 C C . GLN A 1 188 ? 6.346 -0.943 -9.052 1.00 95.25 188 GLN A C 1
ATOM 1513 O O . GLN A 1 188 ? 7.062 -0.199 -8.381 1.00 95.25 188 GLN A O 1
ATOM 1518 N N . TRP A 1 189 ? 5.824 -0.552 -10.221 1.00 95.31 189 TRP A N 1
ATOM 1519 C CA . TRP A 1 189 ? 6.020 0.802 -10.751 1.00 95.31 189 TRP A CA 1
ATOM 1520 C C . TRP A 1 189 ? 5.498 1.879 -9.801 1.00 95.31 189 TRP A C 1
ATOM 1522 O O . TRP A 1 189 ? 6.203 2.854 -9.541 1.00 95.31 189 TRP A O 1
ATOM 1532 N N . ARG A 1 190 ? 4.314 1.686 -9.207 1.00 94.38 190 ARG A N 1
ATOM 1533 C CA . ARG A 1 190 ? 3.773 2.598 -8.183 1.00 94.38 190 ARG A CA 1
ATOM 1534 C C . ARG A 1 190 ? 4.667 2.670 -6.942 1.00 94.38 190 ARG A C 1
ATOM 1536 O O . ARG A 1 190 ? 4.962 3.769 -6.468 1.00 94.38 190 ARG A O 1
ATOM 1543 N N . MET A 1 191 ? 5.131 1.520 -6.447 1.00 93.25 191 MET A N 1
ATOM 1544 C CA . MET A 1 191 ? 6.020 1.416 -5.282 1.00 93.25 191 MET A CA 1
ATOM 1545 C C . MET A 1 191 ? 7.330 2.187 -5.489 1.00 93.25 191 MET A C 1
ATOM 1547 O O . MET A 1 191 ? 7.738 2.970 -4.624 1.00 93.25 191 MET A O 1
ATOM 1551 N N . VAL A 1 192 ? 7.996 1.985 -6.632 1.00 93.12 192 VAL A N 1
ATOM 1552 C CA . VAL A 1 192 ? 9.255 2.677 -6.948 1.00 93.12 192 VAL A CA 1
ATOM 1553 C C . VAL A 1 192 ? 8.982 4.145 -7.279 1.00 93.12 192 VAL A C 1
ATOM 1555 O O . VAL A 1 192 ? 9.693 5.021 -6.796 1.00 93.12 192 VAL A O 1
ATOM 1558 N N . GLY A 1 193 ? 7.906 4.446 -8.008 1.00 92.88 193 GLY A N 1
ATOM 1559 C CA . GLY A 1 193 ? 7.478 5.807 -8.337 1.00 92.88 193 GLY A CA 1
ATOM 1560 C C . GLY A 1 193 ? 7.243 6.682 -7.106 1.00 92.88 193 GLY A C 1
ATOM 1561 O O . GLY A 1 193 ? 7.644 7.842 -7.098 1.00 92.88 193 GLY A O 1
ATOM 1562 N N . ARG A 1 194 ? 6.683 6.122 -6.023 1.00 89.94 194 ARG A N 1
ATOM 1563 C CA . ARG A 1 194 ? 6.505 6.814 -4.731 1.00 89.94 194 ARG A CA 1
ATOM 1564 C C . ARG A 1 194 ? 7.830 7.311 -4.143 1.00 89.94 194 ARG A C 1
ATOM 1566 O O . ARG A 1 194 ? 7.858 8.391 -3.565 1.00 89.94 194 ARG A O 1
ATOM 1573 N N . ARG A 1 195 ? 8.904 6.542 -4.329 1.00 89.19 195 ARG A N 1
ATOM 1574 C CA . ARG A 1 195 ? 10.263 6.820 -3.830 1.00 89.19 195 ARG A CA 1
ATOM 1575 C C . ARG A 1 195 ? 11.105 7.618 -4.824 1.00 89.19 195 ARG A C 1
ATOM 1577 O O . ARG A 1 195 ? 12.012 8.346 -4.442 1.00 89.19 195 ARG A O 1
ATOM 1584 N N . GLY A 1 196 ? 10.801 7.492 -6.111 1.00 90.88 196 GLY A N 1
ATOM 1585 C CA . GLY A 1 196 ? 11.516 8.130 -7.211 1.00 90.88 196 GLY A CA 1
ATOM 1586 C C . GLY A 1 196 ? 10.839 9.386 -7.763 1.00 90.88 196 GLY A C 1
ATOM 1587 O O . GLY A 1 196 ? 11.222 9.846 -8.839 1.00 90.88 196 GLY A O 1
ATOM 1588 N N . ARG A 1 197 ? 9.849 9.967 -7.063 1.00 87.19 197 ARG A N 1
ATOM 1589 C CA . ARG A 1 197 ? 9.097 11.148 -7.542 1.00 87.19 197 ARG A CA 1
ATOM 1590 C C . ARG A 1 197 ? 9.993 12.319 -7.930 1.00 87.19 197 ARG A C 1
ATOM 1592 O O . ARG A 1 197 ? 9.657 13.054 -8.860 1.00 87.19 197 ARG A O 1
ATOM 1599 N N . HIS A 1 198 ? 11.109 12.501 -7.232 1.00 87.56 198 HIS A N 1
ATOM 1600 C CA . HIS A 1 198 ? 12.104 13.542 -7.504 1.00 87.56 198 HIS A CA 1
ATOM 1601 C C . HIS A 1 198 ? 13.416 12.988 -8.070 1.00 87.56 198 HIS A C 1
ATOM 1603 O O . HIS A 1 198 ? 14.337 13.759 -8.331 1.00 87.56 198 HIS A O 1
ATOM 1609 N N . ALA A 1 199 ? 13.478 11.678 -8.316 1.00 90.69 199 ALA A N 1
ATOM 1610 C CA . ALA A 1 199 ? 14.660 11.024 -8.839 1.00 90.69 199 ALA A CA 1
ATOM 1611 C C . ALA A 1 199 ? 14.857 11.298 -10.332 1.00 90.69 199 ALA A C 1
ATOM 1613 O O . ALA A 1 199 ? 13.915 11.533 -11.096 1.00 90.69 199 ALA A O 1
ATOM 1614 N N . THR A 1 200 ? 16.108 11.181 -10.755 1.00 93.38 200 THR A N 1
ATOM 1615 C CA . THR A 1 200 ? 16.454 10.903 -12.151 1.00 93.38 200 THR A CA 1
ATOM 1616 C C . THR A 1 200 ? 16.355 9.398 -12.411 1.00 93.38 200 THR A C 1
ATOM 1618 O O . THR A 1 200 ? 16.562 8.604 -11.496 1.00 93.38 200 THR A O 1
ATOM 1621 N N . TRP A 1 201 ? 16.017 8.995 -13.637 1.00 95.81 201 TRP A N 1
ATOM 1622 C CA . TRP A 1 201 ? 15.710 7.598 -13.957 1.00 95.81 201 TRP A CA 1
ATOM 1623 C C . TRP A 1 201 ? 16.528 7.093 -15.140 1.00 95.81 201 TRP A C 1
ATOM 1625 O O . TRP A 1 201 ? 16.635 7.782 -16.155 1.00 95.81 201 TRP A O 1
ATOM 1635 N N . THR A 1 202 ? 17.020 5.864 -15.021 1.00 95.81 202 THR A N 1
ATOM 1636 C CA . THR A 1 202 ? 17.580 5.076 -16.121 1.00 95.81 202 THR A CA 1
ATOM 1637 C C . THR A 1 202 ? 16.795 3.778 -16.204 1.00 95.81 202 THR A C 1
ATOM 1639 O O . THR A 1 202 ? 16.784 3.004 -15.253 1.00 95.81 202 THR A O 1
ATOM 1642 N N . ILE A 1 203 ? 16.100 3.560 -17.317 1.00 95.69 203 ILE A N 1
ATOM 1643 C CA . ILE A 1 203 ? 15.217 2.406 -17.500 1.00 95.69 203 ILE A CA 1
ATOM 1644 C C . ILE A 1 203 ? 15.725 1.623 -18.698 1.00 95.69 203 ILE A C 1
ATOM 1646 O O . ILE A 1 203 ? 15.793 2.163 -19.803 1.00 95.69 203 ILE A O 1
ATOM 1650 N N . VAL A 1 204 ? 16.076 0.369 -18.455 1.00 96.69 204 VAL A N 1
ATOM 1651 C CA . VAL A 1 204 ? 16.582 -0.584 -19.437 1.00 96.69 204 VAL A CA 1
ATOM 1652 C C . VAL A 1 204 ? 15.623 -1.765 -19.481 1.00 96.69 204 VAL A C 1
ATOM 1654 O O . VAL A 1 204 ? 15.070 -2.163 -18.459 1.00 96.69 204 VAL A O 1
ATOM 1657 N N . GLY A 1 205 ? 15.369 -2.279 -20.678 1.00 94.12 205 GLY A N 1
ATOM 1658 C CA . GLY A 1 205 ? 14.514 -3.439 -20.868 1.00 94.12 205 GLY A CA 1
ATOM 1659 C C . GLY A 1 205 ? 14.267 -3.742 -22.339 1.00 94.12 205 GLY A C 1
ATOM 1660 O O . GLY A 1 205 ? 14.519 -2.901 -23.210 1.00 94.12 205 GLY A O 1
ATOM 1661 N N . ASP A 1 206 ? 13.741 -4.932 -22.594 1.00 92.19 206 ASP A N 1
ATOM 1662 C CA . ASP A 1 206 ? 13.321 -5.408 -23.908 1.00 92.19 206 ASP A CA 1
ATOM 1663 C C . ASP A 1 206 ? 11.827 -5.777 -23.873 1.00 92.19 206 ASP A C 1
ATOM 1665 O O . ASP A 1 206 ? 11.461 -6.813 -23.316 1.00 92.19 206 ASP A O 1
ATOM 1669 N N . PRO A 1 207 ? 10.931 -4.964 -24.468 1.00 86.88 207 PRO A N 1
ATOM 1670 C CA . PRO A 1 207 ? 9.498 -5.252 -24.484 1.00 86.88 207 PRO A CA 1
ATOM 1671 C C . PRO A 1 207 ? 9.135 -6.615 -25.086 1.00 86.88 207 PRO A C 1
ATOM 1673 O O . PRO A 1 207 ? 8.108 -7.179 -24.713 1.00 86.88 207 PRO A O 1
ATOM 1676 N N . ALA A 1 208 ? 9.956 -7.156 -25.996 1.00 86.88 208 ALA A N 1
ATOM 1677 C CA . ALA A 1 208 ? 9.719 -8.468 -26.596 1.00 86.88 208 ALA A CA 1
ATOM 1678 C C . ALA A 1 208 ? 9.967 -9.632 -25.618 1.00 86.88 208 ALA A C 1
ATOM 1680 O O . ALA A 1 208 ? 9.530 -10.750 -25.885 1.00 86.88 208 ALA A O 1
ATOM 1681 N N . GLN A 1 209 ? 10.635 -9.375 -24.490 1.00 87.81 209 GLN A N 1
ATOM 1682 C CA . GLN A 1 209 ? 10.967 -10.361 -23.456 1.00 87.81 209 GLN A CA 1
ATOM 1683 C C . GLN A 1 209 ? 10.111 -10.210 -22.191 1.00 87.81 209 GLN A C 1
ATOM 1685 O O . GLN A 1 209 ? 10.489 -10.704 -21.133 1.00 87.81 209 GLN A O 1
ATOM 1690 N N . SER A 1 210 ? 8.969 -9.518 -22.263 1.00 88.56 210 SER A N 1
ATOM 1691 C CA . SER A 1 210 ? 8.117 -9.319 -21.086 1.00 88.56 210 SER A CA 1
ATOM 1692 C C . SER A 1 210 ? 7.503 -10.629 -20.594 1.00 88.56 210 SER A C 1
ATOM 1694 O O . SER A 1 210 ? 6.885 -11.371 -21.359 1.00 88.56 210 SER A O 1
ATOM 1696 N N . SER A 1 211 ? 7.620 -10.876 -19.291 1.00 87.06 211 SER A N 1
ATOM 1697 C CA . SER A 1 211 ? 6.904 -11.946 -18.588 1.00 87.06 211 SER A CA 1
ATOM 1698 C C . SER A 1 211 ? 5.527 -11.519 -18.055 1.00 87.06 211 SER A C 1
ATOM 1700 O O . SER A 1 211 ? 4.754 -12.364 -17.591 1.00 87.06 211 SER A O 1
ATOM 1702 N N . TRP A 1 212 ? 5.192 -10.225 -18.116 1.00 88.56 212 TRP A N 1
ATOM 1703 C CA . TRP A 1 212 ? 3.918 -9.695 -17.632 1.00 88.56 212 TRP A CA 1
ATOM 1704 C C . TRP A 1 212 ? 2.819 -9.821 -18.692 1.00 88.56 212 TRP A C 1
ATOM 1706 O O . TRP A 1 212 ? 3.014 -9.512 -19.864 1.00 88.56 212 TRP A O 1
ATOM 1716 N N . SER A 1 213 ? 1.631 -10.265 -18.275 1.00 87.69 213 SER A N 1
ATOM 1717 C CA . SER A 1 213 ? 0.543 -10.606 -19.200 1.00 87.69 213 SER A CA 1
ATOM 1718 C C . SER A 1 213 ? -0.119 -9.406 -19.883 1.00 87.69 213 SER A C 1
ATOM 1720 O O . SER A 1 213 ? -0.749 -9.596 -20.919 1.00 87.69 213 SER A O 1
ATOM 1722 N N . ASP A 1 214 ? -0.008 -8.204 -19.308 1.00 89.69 214 ASP A N 1
ATOM 1723 C CA . ASP A 1 214 ? -0.595 -6.969 -19.849 1.00 89.69 214 ASP A CA 1
ATOM 1724 C C . ASP A 1 214 ? 0.447 -5.830 -19.897 1.00 89.69 214 ASP A C 1
ATOM 1726 O O . ASP A 1 214 ? 0.561 -5.026 -18.961 1.00 89.69 214 ASP A O 1
ATOM 1730 N N . PRO A 1 215 ? 1.267 -5.770 -20.964 1.00 87.50 215 PRO A N 1
ATOM 1731 C CA . PRO A 1 215 ? 2.319 -4.765 -21.098 1.00 87.50 215 PRO A CA 1
ATOM 1732 C C . PRO A 1 215 ? 1.803 -3.321 -21.147 1.00 87.50 215 PRO A C 1
ATOM 1734 O O . PRO A 1 215 ? 2.518 -2.410 -20.722 1.00 87.50 215 PRO A O 1
ATOM 1737 N N . ASP A 1 216 ? 0.579 -3.100 -21.636 1.00 90.75 216 ASP A N 1
ATOM 1738 C CA . ASP A 1 216 ? -0.011 -1.764 -21.745 1.00 90.75 216 ASP A CA 1
ATOM 1739 C C . ASP A 1 216 ? -0.381 -1.217 -20.360 1.00 90.75 216 ASP A C 1
ATOM 1741 O O . ASP A 1 216 ? -0.095 -0.055 -20.051 1.00 90.75 216 ASP A O 1
ATOM 1745 N N . GLU A 1 217 ? -0.923 -2.065 -19.479 1.00 92.06 217 GLU A N 1
ATOM 1746 C CA . GLU A 1 217 ? -1.172 -1.717 -18.075 1.00 92.06 217 GLU A CA 1
ATOM 1747 C C . GLU A 1 217 ? 0.132 -1.340 -17.349 1.00 92.06 217 GLU A C 1
ATOM 1749 O O . GLU A 1 217 ? 0.214 -0.312 -16.664 1.00 92.06 217 GLU A O 1
ATOM 1754 N N . ALA A 1 218 ? 1.187 -2.140 -17.532 1.00 91.38 218 ALA A N 1
ATOM 1755 C CA . ALA A 1 218 ? 2.497 -1.865 -16.945 1.00 91.38 218 ALA A CA 1
ATOM 1756 C C . ALA A 1 218 ? 3.113 -0.567 -17.497 1.00 91.38 218 ALA A C 1
ATOM 1758 O O . ALA A 1 218 ? 3.680 0.226 -16.738 1.00 91.38 218 ALA A O 1
ATOM 1759 N N . ALA A 1 219 ? 2.961 -0.303 -18.799 1.00 91.44 219 ALA A N 1
ATOM 1760 C CA . ALA A 1 219 ? 3.429 0.926 -19.429 1.00 91.44 219 ALA A CA 1
ATOM 1761 C C . ALA A 1 219 ? 2.708 2.167 -18.882 1.00 91.44 219 ALA A C 1
ATOM 1763 O O . ALA A 1 219 ? 3.369 3.171 -18.601 1.00 91.44 219 ALA A O 1
ATOM 1764 N N . ALA A 1 220 ? 1.392 2.093 -18.666 1.00 94.19 220 ALA A N 1
ATOM 1765 C CA . ALA A 1 220 ? 0.623 3.179 -18.063 1.00 94.19 220 ALA A CA 1
ATOM 1766 C C . ALA A 1 220 ? 1.095 3.485 -16.630 1.00 94.19 220 ALA A C 1
ATOM 1768 O O . ALA A 1 220 ? 1.329 4.646 -16.285 1.00 94.19 220 ALA A O 1
ATOM 1769 N N . ALA A 1 221 ? 1.321 2.451 -15.813 1.00 94.31 221 ALA A N 1
ATOM 1770 C CA . ALA A 1 221 ? 1.827 2.612 -14.450 1.00 94.31 221 ALA A CA 1
ATOM 1771 C C . ALA A 1 221 ? 3.256 3.180 -14.409 1.00 94.31 221 ALA A C 1
ATOM 1773 O O . ALA A 1 221 ? 3.562 4.044 -13.582 1.00 94.31 221 ALA A O 1
ATOM 1774 N N . ARG A 1 222 ? 4.129 2.748 -15.328 1.00 93.88 222 ARG A N 1
ATOM 1775 C CA . ARG A 1 222 ? 5.457 3.348 -15.519 1.00 93.88 222 ARG A CA 1
ATOM 1776 C C . ARG A 1 222 ? 5.337 4.831 -15.855 1.00 93.88 222 ARG A C 1
ATOM 1778 O O . ARG A 1 222 ? 6.052 5.658 -15.293 1.00 93.88 222 ARG A O 1
ATOM 1785 N N . ASP A 1 223 ? 4.453 5.180 -16.781 1.00 93.69 223 ASP A N 1
ATOM 1786 C CA . ASP A 1 223 ? 4.297 6.559 -17.224 1.00 93.69 223 ASP A CA 1
ATOM 1787 C C . ASP A 1 223 ? 3.757 7.464 -16.105 1.00 93.69 223 ASP A C 1
ATOM 1789 O O . ASP A 1 223 ? 4.236 8.595 -15.978 1.00 93.69 223 ASP A O 1
ATOM 1793 N N . GLU A 1 224 ? 2.862 6.952 -15.252 1.00 93.75 224 GLU A N 1
ATOM 1794 C CA . GLU A 1 224 ? 2.416 7.614 -14.017 1.00 93.75 224 GLU A CA 1
ATOM 1795 C C . GLU A 1 224 ? 3.580 7.814 -13.032 1.00 93.75 224 GLU A C 1
ATOM 1797 O O . GLU A 1 224 ? 3.767 8.916 -12.506 1.00 93.75 224 GLU A O 1
ATOM 1802 N N . ALA A 1 225 ? 4.402 6.781 -12.814 1.00 92.56 225 ALA A N 1
ATOM 1803 C CA . ALA A 1 225 ? 5.544 6.829 -11.901 1.00 92.56 225 ALA A CA 1
ATOM 1804 C C . ALA A 1 225 ? 6.593 7.878 -12.313 1.00 92.56 225 ALA A C 1
ATOM 1806 O O . ALA A 1 225 ? 7.140 8.581 -11.460 1.00 92.56 225 ALA A O 1
ATOM 1807 N N . LEU A 1 226 ? 6.853 8.014 -13.617 1.00 91.69 226 LEU A N 1
ATOM 1808 C CA . LEU A 1 226 ? 7.832 8.963 -14.161 1.00 91.69 226 LEU A CA 1
ATOM 1809 C C . LEU A 1 226 ? 7.306 10.403 -14.248 1.00 91.69 226 LEU A C 1
ATOM 1811 O O . LEU A 1 226 ? 8.095 11.355 -14.298 1.00 91.69 226 LEU A O 1
ATOM 1815 N N . GLY A 1 227 ? 5.983 10.576 -14.272 1.00 90.06 227 GLY A N 1
ATOM 1816 C CA . GLY A 1 227 ? 5.336 11.874 -14.422 1.00 90.06 227 GLY A CA 1
ATOM 1817 C C . GLY A 1 227 ? 5.668 12.558 -15.755 1.00 90.06 227 GLY A C 1
ATOM 1818 O O . GLY A 1 227 ? 5.984 11.917 -16.757 1.00 90.06 227 GLY A O 1
ATOM 1819 N N . SER A 1 228 ? 5.612 13.889 -15.782 1.00 87.94 228 SER A N 1
ATOM 1820 C CA . SER A 1 228 ? 5.718 14.701 -17.006 1.00 87.94 228 SER A CA 1
ATOM 1821 C C . SER A 1 228 ? 7.145 15.107 -17.401 1.00 87.94 228 SER A C 1
ATOM 1823 O O . SER A 1 228 ? 7.325 15.951 -18.279 1.00 87.94 228 SER A O 1
ATOM 1825 N N . ARG A 1 229 ? 8.179 14.549 -16.758 1.00 84.81 229 ARG A N 1
ATOM 1826 C CA . ARG A 1 229 ? 9.568 14.941 -17.042 1.00 84.81 229 ARG A CA 1
ATOM 1827 C C . ARG A 1 229 ? 9.976 14.576 -18.476 1.00 84.81 229 ARG A C 1
ATOM 1829 O O . ARG A 1 229 ? 9.554 13.525 -18.960 1.00 84.81 229 ARG A O 1
ATOM 1836 N N . PRO A 1 230 ? 10.829 15.385 -19.137 1.00 89.94 230 PRO A N 1
ATOM 1837 C CA . PRO A 1 230 ? 11.366 15.056 -20.454 1.00 89.94 230 PRO A CA 1
ATOM 1838 C C . PRO A 1 230 ? 12.061 13.693 -20.455 1.00 89.94 230 PRO A C 1
ATOM 1840 O O . PRO A 1 230 ? 12.863 13.397 -19.569 1.00 89.94 230 PRO A O 1
ATOM 1843 N N . ARG A 1 231 ? 11.772 12.875 -21.469 1.00 91.94 231 ARG A N 1
ATOM 1844 C CA . ARG A 1 231 ? 12.281 11.503 -21.592 1.00 91.94 231 ARG A CA 1
ATOM 1845 C C . ARG A 1 231 ? 13.085 11.376 -22.876 1.00 91.94 231 ARG A C 1
ATOM 1847 O O . ARG A 1 231 ? 12.679 11.891 -23.915 1.00 91.94 231 ARG A O 1
ATOM 1854 N N . ARG A 1 232 ? 14.215 10.675 -22.815 1.00 94.88 232 ARG A N 1
ATOM 1855 C CA . ARG A 1 232 ? 15.008 10.310 -23.994 1.00 94.88 232 ARG A CA 1
ATOM 1856 C C . ARG A 1 232 ? 15.017 8.796 -24.115 1.00 94.88 232 ARG A C 1
ATOM 1858 O O . ARG A 1 232 ? 15.209 8.109 -23.118 1.00 94.88 232 ARG A O 1
ATOM 1865 N N . ARG A 1 233 ? 14.786 8.296 -25.326 1.00 93.81 233 ARG A N 1
ATOM 1866 C CA . ARG A 1 233 ? 14.823 6.868 -25.642 1.00 93.81 233 ARG A CA 1
ATOM 1867 C C . ARG A 1 233 ? 16.009 6.608 -26.556 1.00 93.81 233 ARG A C 1
ATOM 1869 O O . ARG A 1 233 ? 16.175 7.305 -27.552 1.00 93.81 233 ARG A O 1
ATOM 1876 N N . PHE A 1 234 ? 16.793 5.599 -26.212 1.00 95.06 234 PHE A N 1
ATOM 1877 C CA . PHE A 1 234 ? 17.900 5.106 -27.018 1.00 95.06 234 PHE A CA 1
ATOM 1878 C C . PHE A 1 234 ? 17.666 3.618 -27.267 1.00 95.06 234 PHE A C 1
ATOM 1880 O O . PHE A 1 234 ? 17.291 2.902 -26.342 1.00 95.06 234 PHE A O 1
ATOM 1887 N N . THR A 1 235 ? 17.866 3.170 -28.505 1.00 94.81 235 THR A N 1
ATOM 1888 C CA . THR A 1 235 ? 17.691 1.768 -28.901 1.00 94.81 235 THR A CA 1
ATOM 1889 C C . THR A 1 235 ? 19.037 1.215 -29.342 1.00 94.81 235 THR A C 1
ATOM 1891 O O . THR A 1 235 ? 19.698 1.811 -30.192 1.00 94.81 235 THR A O 1
ATOM 1894 N N . LEU A 1 236 ? 19.440 0.078 -28.776 1.00 93.69 236 LEU A N 1
ATOM 1895 C CA . LEU A 1 236 ? 20.640 -0.646 -29.186 1.00 93.69 236 LEU A CA 1
ATOM 1896 C C . LEU A 1 236 ? 20.237 -1.723 -30.200 1.00 93.69 236 LEU A C 1
ATOM 1898 O O . LEU A 1 236 ? 19.477 -2.623 -29.865 1.00 93.69 236 LEU A O 1
ATOM 1902 N N . THR A 1 237 ? 20.712 -1.618 -31.443 1.00 91.50 237 THR A N 1
ATOM 1903 C CA . THR A 1 237 ? 20.317 -2.517 -32.549 1.00 91.50 237 THR A CA 1
ATOM 1904 C C . THR A 1 237 ? 21.341 -3.607 -32.864 1.00 91.50 237 THR A C 1
ATOM 1906 O O . THR A 1 237 ? 21.035 -4.542 -33.597 1.00 91.50 237 THR A O 1
ATOM 1909 N N . VAL A 1 238 ? 22.560 -3.499 -32.331 1.00 92.00 238 VAL A N 1
ATOM 1910 C CA . VAL A 1 238 ? 23.648 -4.445 -32.600 1.00 92.00 238 VAL A CA 1
ATOM 1911 C C . VAL A 1 238 ? 23.717 -5.478 -31.480 1.00 92.00 238 VAL A C 1
ATOM 1913 O O . VAL A 1 238 ? 24.041 -5.139 -30.342 1.00 92.00 238 VAL A O 1
ATOM 1916 N N . ASN A 1 239 ? 23.452 -6.742 -31.813 1.00 87.19 239 ASN A N 1
ATOM 1917 C CA . ASN A 1 239 ? 23.653 -7.867 -30.905 1.00 87.19 239 ASN A CA 1
ATOM 1918 C C . ASN A 1 239 ? 25.058 -8.456 -31.101 1.00 87.19 239 ASN A C 1
ATOM 1920 O O . ASN A 1 239 ? 25.372 -8.979 -32.164 1.00 87.19 239 ASN A O 1
ATOM 1924 N N . TYR A 1 240 ? 25.893 -8.368 -30.067 1.00 90.75 240 TYR A N 1
ATOM 1925 C CA . TYR A 1 240 ? 27.220 -8.998 -30.010 1.00 90.75 240 TYR A CA 1
ATOM 1926 C C . TYR A 1 240 ? 27.317 -10.065 -28.908 1.00 90.75 240 TYR A C 1
ATOM 1928 O O . TYR A 1 240 ? 28.382 -10.642 -28.704 1.00 90.75 240 TYR A O 1
ATOM 1936 N N . ARG A 1 241 ? 26.234 -10.284 -28.149 1.00 87.75 241 ARG A N 1
ATOM 1937 C CA . ARG A 1 241 ? 26.223 -11.152 -26.961 1.00 87.75 241 ARG A CA 1
ATOM 1938 C C . ARG A 1 241 ? 25.724 -12.561 -27.258 1.00 87.75 241 ARG A C 1
ATOM 1940 O O . ARG A 1 241 ? 26.151 -13.484 -26.576 1.00 87.75 241 ARG A O 1
ATOM 1947 N N . ASN A 1 242 ? 24.871 -12.723 -28.270 1.00 82.12 242 ASN A N 1
ATOM 1948 C CA . ASN A 1 242 ? 24.415 -14.028 -28.743 1.00 82.12 242 ASN A CA 1
ATOM 1949 C C . ASN A 1 242 ? 24.940 -14.315 -30.160 1.00 82.12 242 ASN A C 1
ATOM 1951 O O . ASN A 1 242 ? 24.943 -13.401 -30.988 1.00 82.12 242 ASN A O 1
ATOM 1955 N N . PRO A 1 243 ? 25.356 -15.563 -30.450 1.00 77.19 243 PRO A N 1
ATOM 1956 C CA . PRO A 1 243 ? 25.674 -15.990 -31.809 1.00 77.19 243 PRO A CA 1
ATOM 1957 C C . PRO A 1 243 ? 24.413 -15.998 -32.694 1.00 77.19 243 PRO A C 1
ATOM 1959 O O . PRO A 1 243 ? 23.299 -16.116 -32.180 1.00 77.19 243 PRO A O 1
ATOM 1962 N N . ALA A 1 244 ? 24.616 -15.836 -34.007 1.00 71.31 244 ALA A N 1
ATOM 1963 C CA . ALA A 1 244 ? 23.564 -15.822 -35.029 1.00 71.31 244 ALA A CA 1
ATOM 1964 C C . ALA A 1 244 ? 23.035 -17.223 -35.366 1.00 71.31 244 ALA A C 1
ATOM 1966 O O . ALA A 1 244 ? 23.830 -18.188 -35.275 1.00 71.31 244 ALA A O 1
#